Protein AF-A0A439DTR2-F1 (afdb_monomer)

Organism: NCBI:txid1335622

Structure (mmCIF, N/CA/C/O backbone):
data_AF-A0A439DTR2-F1
#
_entry.id   AF-A0A439DTR2-F1
#
loop_
_atom_site.group_PDB
_atom_site.id
_atom_site.type_symbol
_atom_site.label_atom_id
_atom_site.label_alt_id
_atom_site.label_comp_id
_atom_site.label_asym_id
_atom_site.label_entity_id
_atom_site.label_seq_id
_atom_site.pdbx_PDB_ins_code
_atom_site.Cartn_x
_atom_site.Cartn_y
_atom_site.Cartn_z
_atom_site.occupancy
_atom_site.B_iso_or_equiv
_atom_site.auth_seq_id
_atom_site.auth_comp_id
_atom_site.auth_asym_id
_atom_site.auth_atom_id
_atom_site.pdbx_PDB_model_num
ATOM 1 N N . MET A 1 1 ? -17.233 -12.301 55.337 1.00 42.34 1 MET A N 1
ATOM 2 C CA . MET A 1 1 ? -16.465 -11.331 54.529 1.00 42.34 1 MET A CA 1
ATOM 3 C C . MET A 1 1 ? -16.961 -11.439 53.097 1.00 42.34 1 MET A C 1
ATOM 5 O O . MET A 1 1 ? -16.611 -12.389 52.414 1.00 42.34 1 MET A O 1
ATOM 9 N N . SER A 1 2 ? -17.882 -10.557 52.702 1.00 43.34 2 SER A N 1
ATOM 10 C CA . SER A 1 2 ? -18.415 -10.519 51.337 1.00 43.34 2 SER A CA 1
ATOM 11 C C . SER A 1 2 ? -17.383 -9.834 50.452 1.00 43.34 2 SER A C 1
ATOM 13 O O . SER A 1 2 ? -17.033 -8.688 50.723 1.00 43.34 2 SER A O 1
ATOM 15 N N . ALA A 1 3 ? -16.871 -10.535 49.443 1.00 48.12 3 ALA A N 1
ATOM 16 C CA . ALA A 1 3 ? -16.020 -9.937 48.428 1.00 48.12 3 ALA A CA 1
ATOM 17 C C . ALA A 1 3 ? -16.817 -8.821 47.740 1.00 48.12 3 ALA A C 1
ATOM 19 O O . ALA A 1 3 ? -17.834 -9.081 47.098 1.00 48.12 3 ALA A O 1
ATOM 20 N N . THR A 1 4 ? -16.394 -7.572 47.921 1.00 48.38 4 THR A N 1
ATOM 21 C CA . THR A 1 4 ? -16.826 -6.454 47.085 1.00 48.38 4 THR A CA 1
ATOM 22 C C . THR A 1 4 ? -16.403 -6.783 45.665 1.00 48.38 4 THR A C 1
ATOM 24 O O . THR A 1 4 ? -15.225 -6.677 45.332 1.00 48.38 4 THR A O 1
ATOM 27 N N . ALA A 1 5 ? -17.353 -7.256 44.858 1.00 53.97 5 ALA A N 1
ATOM 28 C CA . ALA A 1 5 ? -17.180 -7.384 43.425 1.00 53.97 5 ALA A CA 1
ATOM 29 C C . ALA A 1 5 ? -16.771 -6.006 42.903 1.00 53.97 5 ALA A C 1
ATOM 31 O O . ALA A 1 5 ? -17.558 -5.062 42.957 1.00 53.97 5 ALA A O 1
ATOM 32 N N . THR A 1 6 ? -15.514 -5.875 42.491 1.00 57.59 6 THR A N 1
ATOM 33 C CA . THR A 1 6 ? -14.975 -4.664 41.886 1.00 57.59 6 THR A CA 1
ATOM 34 C C . THR A 1 6 ? -15.760 -4.433 40.602 1.00 57.59 6 THR A C 1
ATOM 36 O O . THR A 1 6 ? -15.540 -5.103 39.595 1.00 57.59 6 THR A O 1
ATOM 39 N N . THR A 1 7 ? -16.758 -3.557 40.654 1.00 61.53 7 THR A N 1
ATOM 40 C CA . THR A 1 7 ? -17.518 -3.144 39.479 1.00 61.53 7 THR A CA 1
ATOM 41 C C . THR A 1 7 ? -16.563 -2.374 38.580 1.00 61.53 7 THR A C 1
ATOM 43 O O . THR A 1 7 ? -16.205 -1.244 38.902 1.00 61.53 7 THR A O 1
ATOM 46 N N . VAL A 1 8 ? -16.100 -3.008 37.501 1.00 70.12 8 VAL A N 1
ATOM 47 C CA . VAL A 1 8 ? -15.306 -2.356 36.452 1.00 70.12 8 VAL A CA 1
ATOM 48 C C . VAL A 1 8 ? -16.117 -1.170 35.931 1.00 70.12 8 VAL A C 1
ATOM 50 O O . VAL A 1 8 ? -17.267 -1.352 35.520 1.00 70.12 8 VAL A O 1
ATOM 53 N N . SER A 1 9 ? -15.557 0.040 36.002 1.00 83.88 9 SER A N 1
ATOM 54 C CA . SER A 1 9 ? -16.235 1.236 35.503 1.00 83.88 9 SER A CA 1
ATOM 55 C C . SER A 1 9 ? -16.352 1.167 33.978 1.00 83.88 9 SER A C 1
ATOM 57 O O . SER A 1 9 ? -15.496 0.603 33.294 1.00 83.88 9 SER A O 1
ATOM 59 N N . LEU A 1 10 ? -17.397 1.779 33.415 1.00 85.12 10 LEU A N 1
ATOM 60 C CA . LEU A 1 10 ? -17.539 1.939 31.963 1.00 85.12 10 LEU A CA 1
ATOM 61 C C . LEU A 1 10 ? -16.311 2.645 31.357 1.00 85.12 10 LEU A C 1
ATOM 63 O O . LEU A 1 10 ? -15.875 2.311 30.256 1.00 85.12 10 LEU A O 1
ATOM 67 N N . GLU A 1 11 ? -15.737 3.597 32.095 1.00 86.06 11 GLU A N 1
ATOM 68 C CA . GLU A 1 11 ? -14.525 4.319 31.699 1.00 86.06 11 GLU A CA 1
ATOM 69 C C . GLU A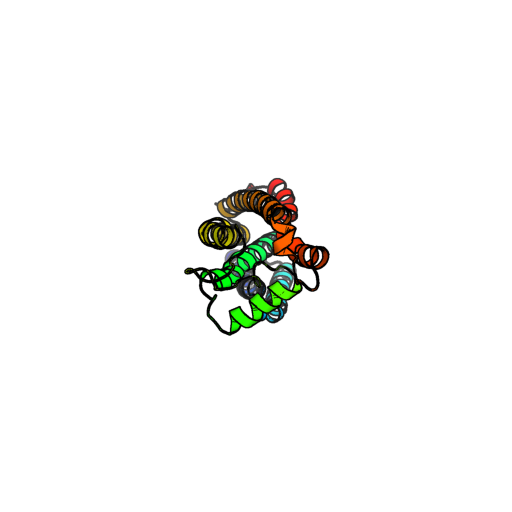 1 11 ? -13.307 3.393 31.623 1.00 86.06 11 GLU A C 1
ATOM 71 O O . GLU A 1 11 ? -12.570 3.453 30.637 1.00 86.06 11 GLU A O 1
ATOM 76 N N . ASP A 1 12 ? -13.153 2.483 32.591 1.00 88.06 12 ASP A N 1
ATOM 77 C CA . ASP A 1 12 ? -12.068 1.495 32.607 1.00 88.06 12 ASP A CA 1
ATOM 78 C C . ASP A 1 12 ? -12.164 0.568 31.388 1.00 88.06 12 ASP A C 1
ATOM 80 O O . ASP A 1 12 ? -11.170 0.321 30.701 1.00 88.06 12 ASP A O 1
ATOM 84 N N . HIS A 1 13 ? -13.378 0.111 31.057 1.00 89.31 13 HIS A N 1
ATOM 85 C CA . HIS A 1 13 ? -13.618 -0.742 29.886 1.00 89.31 13 HIS A CA 1
ATOM 86 C C . HIS A 1 13 ? -13.327 -0.014 28.566 1.00 89.31 13 HIS A C 1
ATOM 88 O O . HIS A 1 13 ? -12.718 -0.580 27.649 1.00 89.31 13 HIS A O 1
ATOM 94 N N . HIS A 1 14 ? -13.715 1.260 28.462 1.00 89.38 14 HIS A N 1
ATOM 95 C CA . HIS A 1 14 ? -13.427 2.089 27.290 1.00 89.38 14 HIS A CA 1
ATOM 96 C C . HIS A 1 14 ? -11.924 2.345 27.127 1.00 89.38 14 HIS A C 1
ATOM 98 O O . HIS A 1 14 ? -11.398 2.291 26.008 1.00 89.38 14 HIS A O 1
ATOM 104 N N . GLU A 1 15 ? -11.214 2.604 28.225 1.00 91.56 15 GLU A N 1
ATOM 105 C CA . GLU A 1 15 ? -9.767 2.782 28.209 1.00 91.56 15 GLU A CA 1
ATOM 106 C C . GLU A 1 15 ? -9.039 1.490 27.823 1.00 91.56 15 GLU A C 1
ATOM 108 O O . GLU A 1 15 ? -8.187 1.516 26.925 1.00 91.56 15 GLU A O 1
ATOM 113 N N . GLU A 1 16 ? -9.414 0.357 28.418 1.00 91.31 16 GLU A N 1
ATOM 114 C CA . GLU A 1 16 ? -8.850 -0.952 28.090 1.00 91.31 16 GLU A CA 1
ATOM 115 C C . GLU A 1 16 ? -9.066 -1.291 26.608 1.00 91.31 16 GLU A C 1
ATOM 117 O O . GLU A 1 16 ? -8.118 -1.651 25.898 1.00 91.31 16 GLU A O 1
ATOM 122 N N . SER A 1 17 ? -10.282 -1.065 26.100 1.00 91.56 17 SER A N 1
ATOM 123 C CA . SER A 1 17 ? -10.625 -1.248 24.685 1.00 91.56 17 SER A CA 1
ATOM 124 C C . SER A 1 17 ? -9.749 -0.381 23.771 1.00 91.56 17 SER A C 1
ATOM 126 O O . SER A 1 17 ? -9.186 -0.866 22.782 1.00 91.56 17 SER A O 1
ATOM 128 N N . ARG A 1 18 ? -9.553 0.897 24.126 1.00 91.19 18 ARG A N 1
ATOM 129 C CA . ARG A 1 18 ? -8.709 1.840 23.374 1.00 91.19 18 ARG A CA 1
ATOM 130 C C . ARG A 1 18 ? -7.239 1.417 23.367 1.00 91.19 18 ARG A C 1
ATOM 132 O O . ARG A 1 18 ? -6.574 1.522 22.331 1.00 91.19 18 ARG A O 1
ATOM 139 N N . LEU A 1 19 ? -6.712 0.955 24.501 1.00 93.88 19 LEU A N 1
ATOM 140 C CA . LEU A 1 19 ? -5.329 0.488 24.620 1.00 93.88 19 LEU A CA 1
ATOM 141 C C . LEU A 1 19 ? -5.101 -0.803 23.829 1.00 93.88 19 LEU A C 1
ATOM 143 O O . LEU A 1 19 ? -4.104 -0.903 23.107 1.00 93.88 19 LEU A O 1
ATOM 147 N N . ALA A 1 20 ? -6.037 -1.751 23.905 1.00 93.44 20 ALA A N 1
ATOM 148 C CA . ALA A 1 20 ? -5.986 -2.995 23.148 1.00 93.44 20 ALA A CA 1
ATOM 149 C C . ALA A 1 20 ? -5.998 -2.735 21.633 1.00 93.44 20 ALA A C 1
ATOM 151 O O . ALA A 1 20 ? -5.135 -3.249 20.912 1.00 93.44 20 ALA A O 1
ATOM 152 N N . GLN A 1 21 ? -6.894 -1.859 21.163 1.00 93.31 21 GLN A N 1
ATOM 153 C CA . GLN A 1 21 ? -6.969 -1.449 19.759 1.00 93.31 21 GLN A CA 1
ATOM 154 C C . GLN A 1 21 ? -5.666 -0.774 19.297 1.00 93.31 21 GLN A C 1
ATOM 156 O O . GLN A 1 21 ? -5.085 -1.181 18.291 1.00 93.31 21 GLN A O 1
ATOM 161 N N . ARG A 1 22 ? -5.140 0.196 20.064 1.00 92.88 22 ARG A N 1
ATOM 162 C CA . ARG A 1 22 ? -3.864 0.871 19.747 1.00 92.88 22 ARG A CA 1
ATOM 163 C C . ARG A 1 22 ? -2.685 -0.092 19.715 1.00 92.88 22 ARG A C 1
ATOM 165 O O . ARG A 1 22 ? -1.797 0.055 18.875 1.00 92.88 22 ARG A O 1
ATOM 172 N N . ARG A 1 23 ? -2.641 -1.060 20.634 1.00 94.44 23 ARG A N 1
ATOM 173 C CA . ARG A 1 23 ? -1.590 -2.079 20.657 1.00 94.44 23 ARG A CA 1
ATOM 174 C C . ARG A 1 23 ? -1.642 -2.905 19.379 1.00 94.44 23 ARG A C 1
ATOM 176 O O . ARG A 1 23 ? -0.605 -3.043 18.742 1.00 94.44 23 ARG A O 1
ATOM 183 N N . ALA A 1 24 ? -2.814 -3.408 18.997 1.00 95.12 24 ALA A N 1
ATOM 184 C CA . ALA A 1 24 ? -2.982 -4.175 17.766 1.00 95.12 24 ALA A CA 1
ATOM 185 C C . ALA A 1 24 ? -2.620 -3.349 16.517 1.00 95.12 24 ALA A C 1
ATOM 187 O O . ALA A 1 24 ? -1.858 -3.823 15.673 1.00 95.12 24 ALA A O 1
ATOM 188 N N . ASP A 1 25 ? -3.079 -2.095 16.441 1.00 94.88 25 ASP A N 1
ATOM 189 C CA . ASP A 1 25 ? -2.816 -1.204 15.305 1.00 94.88 25 ASP A CA 1
ATOM 190 C C . ASP A 1 25 ? -1.327 -0.876 15.132 1.00 94.88 25 ASP A C 1
ATOM 192 O O . ASP A 1 25 ? -0.853 -0.830 14.004 1.00 94.88 25 ASP A O 1
ATOM 196 N N . LYS A 1 26 ? -0.537 -0.750 16.209 1.00 95.38 26 LYS A N 1
ATOM 197 C CA . LYS A 1 26 ? 0.926 -0.584 16.079 1.00 95.38 26 LYS A CA 1
ATOM 198 C C . LYS A 1 26 ? 1.574 -1.746 15.323 1.00 95.38 26 LYS A C 1
ATOM 200 O O . LYS A 1 26 ? 2.410 -1.518 14.457 1.00 95.38 26 LYS A O 1
ATOM 205 N N . TRP A 1 27 ? 1.183 -2.982 15.636 1.00 97.06 27 TRP A N 1
ATOM 206 C CA . TRP A 1 27 ? 1.706 -4.170 14.952 1.00 97.06 27 TRP A CA 1
ATOM 207 C C . TRP A 1 27 ? 1.239 -4.229 13.498 1.00 97.06 27 TRP A C 1
ATOM 209 O O . TRP A 1 27 ? 2.048 -4.473 12.607 1.00 97.06 27 TRP A O 1
ATOM 219 N N . MET A 1 28 ? -0.041 -3.955 13.247 1.00 96.25 28 MET A N 1
ATOM 220 C CA . MET A 1 28 ? -0.589 -3.997 11.892 1.00 96.25 28 MET A CA 1
ATOM 221 C C . MET A 1 28 ? -0.049 -2.869 11.002 1.00 96.25 28 MET A C 1
ATOM 223 O O . MET A 1 28 ? 0.317 -3.141 9.869 1.00 96.25 28 MET A O 1
ATOM 227 N N . ILE A 1 29 ? 0.090 -1.633 11.491 1.00 94.81 29 ILE A N 1
ATOM 228 C CA . ILE A 1 29 ? 0.656 -0.521 10.704 1.00 94.81 29 ILE A CA 1
ATOM 229 C C . ILE A 1 29 ? 2.124 -0.784 10.369 1.00 94.81 29 ILE A C 1
ATOM 231 O O . ILE A 1 29 ? 2.514 -0.623 9.216 1.00 94.81 29 ILE A O 1
ATOM 235 N N . VAL A 1 30 ? 2.934 -1.224 11.342 1.00 94.44 30 VAL A N 1
ATOM 236 C CA . VAL A 1 30 ? 4.346 -1.555 11.085 1.00 94.44 30 VAL A CA 1
ATOM 237 C C . VAL A 1 30 ? 4.446 -2.707 10.091 1.00 94.44 30 VAL A C 1
ATOM 239 O O . VAL A 1 30 ? 5.194 -2.613 9.122 1.00 94.44 30 VAL A O 1
ATOM 242 N N . GLY A 1 31 ? 3.660 -3.768 10.282 1.00 94.19 31 GLY A N 1
ATOM 243 C CA . GLY A 1 31 ? 3.615 -4.887 9.346 1.00 94.19 31 GLY A CA 1
ATOM 244 C C . GLY A 1 31 ? 3.180 -4.462 7.942 1.00 94.19 31 GLY A C 1
ATOM 245 O O . GLY A 1 31 ? 3.814 -4.857 6.971 1.00 94.19 31 GLY A O 1
ATOM 246 N N . ALA A 1 32 ? 2.160 -3.608 7.826 1.00 93.19 32 ALA A N 1
ATOM 247 C CA . ALA A 1 32 ? 1.670 -3.081 6.555 1.00 93.19 32 ALA A CA 1
ATOM 248 C C . ALA A 1 32 ? 2.707 -2.202 5.844 1.00 93.19 32 ALA A C 1
ATOM 250 O O . ALA A 1 32 ? 2.912 -2.363 4.645 1.00 93.19 32 ALA A O 1
ATOM 251 N N . ALA A 1 33 ? 3.398 -1.324 6.575 1.00 91.75 33 ALA A N 1
ATOM 252 C CA . ALA A 1 33 ? 4.470 -0.499 6.023 1.00 91.75 33 ALA A CA 1
ATOM 253 C C . ALA A 1 33 ? 5.642 -1.357 5.527 1.00 91.75 33 ALA A C 1
ATOM 255 O O . ALA A 1 33 ? 6.151 -1.129 4.434 1.00 91.75 33 ALA A O 1
ATOM 256 N N . LEU A 1 34 ? 6.036 -2.380 6.296 1.00 91.69 34 LEU A N 1
ATOM 257 C CA . LEU A 1 34 ? 7.061 -3.338 5.879 1.00 91.69 34 LEU A CA 1
ATOM 258 C C . LEU A 1 34 ? 6.618 -4.156 4.660 1.00 91.69 34 LEU A C 1
ATOM 260 O O . LEU A 1 34 ? 7.431 -4.363 3.776 1.00 91.69 34 LEU A O 1
ATOM 264 N N . MET A 1 35 ? 5.353 -4.585 4.579 1.00 89.06 35 MET A N 1
ATOM 265 C CA . MET A 1 35 ? 4.798 -5.273 3.399 1.00 89.06 35 MET A CA 1
ATOM 266 C C . MET A 1 35 ? 4.734 -4.384 2.159 1.00 89.06 35 MET A C 1
ATOM 268 O O . MET A 1 35 ? 4.985 -4.869 1.061 1.00 89.06 35 MET A O 1
ATOM 272 N N . GLY A 1 36 ? 4.456 -3.090 2.323 1.00 81.88 36 GLY A N 1
ATOM 273 C CA . GLY A 1 36 ? 4.558 -2.119 1.232 1.00 81.88 36 GLY A CA 1
ATOM 274 C C . GLY A 1 36 ? 6.002 -1.836 0.801 1.00 81.88 36 GLY A C 1
ATOM 275 O O . GLY A 1 36 ? 6.236 -1.282 -0.267 1.00 81.88 36 GLY A O 1
ATOM 276 N N . MET A 1 37 ? 6.995 -2.246 1.593 1.00 78.81 37 MET A N 1
ATOM 277 C CA . MET A 1 37 ? 8.397 -2.221 1.197 1.00 78.81 37 MET A CA 1
ATOM 278 C C . MET A 1 37 ? 8.804 -3.600 0.680 1.00 78.81 37 MET A C 1
ATOM 280 O O . MET A 1 37 ? 9.059 -4.517 1.449 1.00 78.81 37 MET A O 1
ATOM 284 N N . TRP A 1 38 ? 8.905 -3.710 -0.640 1.00 73.50 38 TRP A N 1
ATOM 285 C CA . TRP A 1 38 ? 9.556 -4.775 -1.409 1.00 73.50 38 TRP A CA 1
ATOM 286 C C . TRP A 1 38 ? 10.285 -5.883 -0.604 1.00 73.50 38 TRP A C 1
ATOM 288 O O . TRP A 1 38 ? 9.674 -6.883 -0.232 1.00 73.50 38 TRP A O 1
ATOM 298 N N . ALA A 1 39 ? 11.583 -5.727 -0.306 1.00 73.38 39 ALA A N 1
ATOM 299 C CA . ALA A 1 39 ? 12.382 -6.762 0.363 1.00 73.38 39 ALA A CA 1
ATOM 300 C C . ALA A 1 39 ? 11.993 -7.011 1.840 1.00 73.38 39 ALA A C 1
ATOM 302 O O . ALA A 1 39 ? 11.939 -8.173 2.253 1.00 73.38 39 ALA A O 1
ATOM 303 N N . PRO A 1 40 ? 11.672 -5.984 2.653 1.00 80.69 40 PRO A N 1
ATOM 304 C CA . PRO A 1 40 ? 11.155 -6.198 4.007 1.00 80.69 40 PRO A CA 1
ATOM 305 C C . PRO A 1 40 ? 9.791 -6.902 4.094 1.00 80.69 40 PRO A C 1
ATOM 307 O O . PRO A 1 40 ? 9.411 -7.334 5.187 1.00 80.69 40 PRO A O 1
ATOM 310 N N . GLY A 1 41 ? 9.051 -7.046 2.990 1.00 80.81 41 GLY A N 1
ATOM 311 C CA . GLY A 1 41 ? 7.669 -7.518 3.030 1.00 80.81 41 GLY A CA 1
ATOM 312 C C . GLY A 1 41 ? 7.474 -8.925 3.592 1.00 80.81 41 GLY A C 1
ATOM 313 O O . GLY A 1 41 ? 6.499 -9.164 4.309 1.00 80.81 41 GLY A O 1
ATOM 314 N N . ILE A 1 42 ? 8.452 -9.817 3.401 1.00 84.62 42 ILE A N 1
ATOM 315 C CA . ILE A 1 42 ? 8.449 -11.167 3.996 1.00 84.62 42 ILE A CA 1
ATOM 316 C C . ILE A 1 42 ? 8.419 -11.097 5.533 1.00 84.62 42 ILE A C 1
ATOM 318 O O . ILE A 1 42 ? 7.759 -11.906 6.182 1.00 84.62 42 ILE A O 1
ATOM 322 N N . ILE A 1 43 ? 9.097 -10.107 6.124 1.00 91.25 43 ILE A N 1
ATOM 323 C CA . ILE A 1 43 ? 9.120 -9.869 7.575 1.00 91.25 43 ILE A CA 1
ATOM 324 C C . ILE A 1 43 ? 7.875 -9.083 8.015 1.00 91.25 43 ILE A C 1
ATOM 326 O O . ILE A 1 43 ? 7.369 -9.272 9.123 1.00 91.25 43 ILE A O 1
ATOM 330 N N . GLY A 1 44 ? 7.344 -8.224 7.144 1.00 92.31 44 GLY A N 1
ATOM 331 C CA . GLY A 1 44 ? 6.133 -7.452 7.414 1.00 92.31 44 GLY A CA 1
ATOM 332 C C . GLY A 1 44 ? 4.905 -8.323 7.680 1.00 92.31 44 GLY A C 1
ATOM 333 O O . GLY A 1 44 ? 4.154 -8.049 8.619 1.00 92.31 44 GLY A O 1
ATOM 334 N N . PHE A 1 45 ? 4.732 -9.409 6.923 1.00 92.19 45 PHE A N 1
ATOM 335 C CA . PHE A 1 45 ? 3.581 -10.308 7.061 1.00 92.19 45 PHE A CA 1
ATOM 336 C C . PHE A 1 45 ? 3.419 -10.935 8.463 1.00 92.19 45 PHE A C 1
ATOM 338 O O . PHE A 1 45 ? 2.352 -10.773 9.062 1.00 92.19 45 PHE A O 1
ATOM 345 N N . PRO A 1 46 ? 4.427 -11.601 9.066 1.00 95.38 46 PRO A N 1
ATOM 346 C CA . PRO A 1 46 ? 4.289 -12.144 10.419 1.00 95.38 46 PRO A CA 1
ATOM 347 C C . PRO A 1 46 ? 4.064 -11.052 11.480 1.00 95.38 46 PRO A C 1
ATOM 349 O O . PRO A 1 46 ? 3.301 -11.263 12.428 1.00 95.38 46 PRO A O 1
ATOM 352 N N . ILE A 1 47 ? 4.657 -9.864 11.311 1.00 96.19 47 ILE A N 1
ATOM 353 C CA . ILE A 1 47 ? 4.429 -8.711 12.201 1.00 96.19 47 ILE A CA 1
ATOM 354 C C . ILE A 1 47 ? 2.970 -8.244 12.114 1.00 96.19 47 ILE A C 1
ATOM 356 O O . ILE A 1 47 ? 2.325 -8.026 13.145 1.00 96.19 47 ILE A O 1
ATOM 360 N N . PHE A 1 48 ? 2.424 -8.167 10.900 1.00 95.56 48 PHE A N 1
ATOM 361 C CA . PHE A 1 48 ? 1.022 -7.846 10.658 1.00 95.56 48 PHE A CA 1
ATOM 362 C C . PHE A 1 48 ? 0.085 -8.883 11.292 1.00 95.56 48 PHE A C 1
ATOM 364 O O . PHE A 1 48 ? -0.853 -8.528 12.013 1.00 95.56 48 PHE A O 1
ATOM 371 N N . MET A 1 49 ? 0.376 -10.174 11.101 1.00 96.19 49 MET A N 1
ATOM 372 C CA . MET A 1 49 ? -0.440 -11.268 11.634 1.00 96.19 49 MET A CA 1
ATOM 373 C C . MET A 1 49 ? -0.479 -11.304 13.157 1.00 96.19 49 MET A C 1
ATOM 375 O O . MET A 1 49 ? -1.530 -11.586 13.738 1.00 96.19 49 MET A O 1
ATOM 379 N N . ARG A 1 50 ? 0.614 -10.921 13.821 1.00 96.44 50 ARG A N 1
ATOM 380 C CA . ARG A 1 50 ? 0.613 -10.710 15.272 1.00 96.44 50 ARG A CA 1
ATOM 381 C C . ARG A 1 50 ? -0.366 -9.611 15.695 1.00 96.44 50 ARG A C 1
ATOM 383 O O . ARG A 1 50 ? -1.046 -9.771 16.706 1.00 96.44 50 ARG A O 1
ATOM 390 N N . GLY A 1 51 ? -0.476 -8.523 14.936 1.00 95.69 51 GLY A N 1
ATOM 391 C CA . GLY A 1 51 ? -1.447 -7.461 15.203 1.00 95.69 51 GLY A CA 1
ATOM 392 C C . GLY A 1 51 ? -2.899 -7.921 15.046 1.00 95.69 51 GLY A C 1
ATOM 393 O O . GLY A 1 51 ? -3.719 -7.683 15.934 1.00 95.69 51 GLY A O 1
ATOM 394 N N . VAL A 1 52 ? -3.196 -8.678 13.986 1.00 95.06 52 VAL A N 1
ATOM 395 C CA . VAL A 1 52 ? -4.518 -9.299 13.776 1.00 95.06 52 VAL A CA 1
ATOM 396 C C . VAL A 1 52 ? -4.867 -10.268 14.908 1.00 95.06 52 VAL A C 1
ATOM 398 O O . VAL A 1 52 ? -5.996 -10.272 15.400 1.00 95.06 52 VAL A O 1
ATOM 401 N N . TRP A 1 53 ? -3.899 -11.070 15.359 1.00 95.88 53 TRP A N 1
ATOM 402 C CA . TRP A 1 53 ? -4.085 -11.973 16.493 1.00 95.88 53 TRP A CA 1
ATOM 403 C C . TRP A 1 53 ? -4.426 -11.214 17.783 1.00 95.88 53 TRP A C 1
ATOM 405 O O . TRP A 1 53 ? -5.384 -11.585 18.463 1.00 95.88 53 TRP A O 1
ATOM 415 N N . LEU A 1 54 ? -3.722 -10.112 18.074 1.00 95.75 54 LEU A N 1
ATOM 416 C CA . LEU A 1 54 ? -4.018 -9.244 19.221 1.00 95.75 54 LEU A CA 1
ATOM 417 C C . LEU A 1 54 ? -5.421 -8.624 19.130 1.00 95.75 54 LEU A C 1
ATOM 419 O O . LEU A 1 54 ? -6.148 -8.623 20.122 1.00 95.75 54 LEU A O 1
ATOM 423 N N . GLN A 1 55 ? -5.837 -8.153 17.948 1.00 93.44 55 GLN A N 1
ATOM 424 C CA . GLN A 1 55 ? -7.192 -7.623 17.756 1.00 93.44 55 GLN A CA 1
ATOM 425 C C . GLN A 1 55 ? -8.253 -8.709 17.984 1.00 93.44 55 GLN A C 1
ATOM 427 O O . GLN A 1 55 ? -9.252 -8.472 18.662 1.00 93.44 55 GLN A O 1
ATOM 432 N N . ARG A 1 56 ? -8.031 -9.923 17.464 1.00 94.31 56 ARG A N 1
ATOM 433 C CA . ARG A 1 56 ? -8.954 -11.052 17.649 1.00 94.31 56 ARG A CA 1
ATOM 434 C C . ARG A 1 56 ? -9.037 -11.491 19.111 1.00 94.31 56 ARG A C 1
ATOM 436 O O . ARG A 1 56 ? -10.110 -11.884 19.563 1.00 94.31 56 ARG A O 1
ATOM 443 N N . GLN A 1 57 ? -7.926 -11.431 19.843 1.00 95.19 57 GLN A N 1
ATOM 444 C CA . GLN A 1 57 ? -7.898 -11.699 21.278 1.00 95.19 57 GLN A CA 1
ATOM 445 C C . GLN A 1 57 ? -8.720 -10.660 22.051 1.00 95.19 57 GLN A C 1
ATOM 447 O O . GLN A 1 57 ? -9.556 -11.047 22.860 1.00 95.19 57 GLN A O 1
ATOM 452 N N . ALA A 1 58 ? -8.547 -9.371 21.747 1.00 93.44 58 ALA A N 1
ATOM 453 C CA . ALA A 1 58 ? -9.319 -8.290 22.358 1.00 93.44 58 ALA A CA 1
ATOM 454 C C . ALA A 1 58 ? -10.827 -8.410 22.065 1.00 93.44 58 ALA A C 1
ATOM 456 O O . ALA A 1 58 ? -11.640 -8.304 22.978 1.00 93.44 58 ALA A O 1
ATOM 457 N N . ALA A 1 59 ? -11.201 -8.740 20.822 1.00 92.00 59 ALA A N 1
ATOM 458 C CA . ALA A 1 59 ? -12.596 -8.994 20.454 1.00 92.00 59 ALA A CA 1
ATOM 459 C C . ALA A 1 59 ? -13.204 -10.162 21.251 1.00 92.00 59 ALA A C 1
ATOM 461 O O . ALA A 1 59 ? -14.326 -10.072 21.740 1.00 92.00 59 ALA A O 1
ATOM 462 N N . ARG A 1 60 ? -12.454 -11.263 21.414 1.00 92.88 60 ARG A N 1
ATOM 463 C CA . ARG A 1 60 ? -12.885 -12.426 22.212 1.00 92.88 60 ARG A CA 1
ATOM 464 C C . ARG A 1 60 ? -13.003 -12.118 23.704 1.00 92.88 60 ARG A C 1
ATOM 466 O O . ARG A 1 60 ? -13.780 -12.781 24.378 1.00 92.88 60 ARG A O 1
ATOM 473 N N . ALA A 1 61 ? -12.252 -11.139 24.199 1.00 92.12 61 ALA A N 1
ATOM 474 C CA . ALA A 1 61 ? -12.336 -10.663 25.576 1.00 92.12 61 ALA A CA 1
ATOM 475 C C . ALA A 1 61 ? -13.536 -9.723 25.821 1.00 92.12 61 ALA A C 1
ATOM 477 O O . ALA A 1 61 ? -13.711 -9.254 26.939 1.00 92.12 61 ALA A O 1
ATOM 478 N N . GLY A 1 62 ? -14.362 -9.442 24.804 1.00 90.81 62 GLY A N 1
ATOM 479 C CA . GLY A 1 62 ? -15.512 -8.543 24.936 1.00 90.81 62 GLY A CA 1
ATOM 480 C C . GLY A 1 62 ? -15.135 -7.060 24.973 1.00 90.81 62 GLY A C 1
ATOM 481 O O . GLY A 1 62 ? -15.939 -6.238 25.409 1.00 90.81 62 GLY A O 1
ATOM 482 N N . LEU A 1 63 ? -13.923 -6.706 24.532 1.00 91.69 63 LEU A N 1
ATOM 483 C CA . LEU A 1 63 ? -13.516 -5.312 24.375 1.00 91.69 63 LEU A CA 1
ATOM 484 C C . LEU A 1 63 ? -14.153 -4.706 23.122 1.00 91.69 63 LEU A C 1
ATOM 486 O O . LEU A 1 63 ? -14.299 -5.368 22.089 1.00 91.69 63 LEU A O 1
ATOM 490 N N . SER A 1 64 ? -14.477 -3.419 23.201 1.00 88.62 64 SER A N 1
ATOM 491 C CA . SER A 1 64 ? -15.078 -2.643 22.115 1.00 88.62 64 SER A CA 1
ATOM 492 C C . SER A 1 64 ? -14.023 -2.295 21.060 1.00 88.62 64 SER A C 1
ATOM 494 O O . SER A 1 64 ? -13.496 -1.184 21.016 1.00 88.62 64 SER A O 1
ATOM 496 N N . VAL A 1 65 ? -13.673 -3.275 20.225 1.00 90.38 65 VAL A N 1
ATOM 497 C CA . VAL A 1 65 ? -12.700 -3.131 19.132 1.00 90.38 65 VAL A CA 1
ATOM 498 C C . VAL A 1 65 ? -13.371 -2.933 17.778 1.00 90.38 65 VAL A C 1
ATOM 500 O O . VAL A 1 65 ? -14.534 -3.276 17.566 1.00 90.38 65 VAL A O 1
ATOM 503 N N . ARG A 1 66 ? -12.602 -2.399 16.824 1.00 92.75 66 ARG A N 1
ATOM 504 C CA . ARG A 1 66 ? -13.061 -2.172 15.450 1.00 92.75 66 ARG A CA 1
ATOM 505 C C . ARG A 1 66 ? -13.518 -3.490 14.795 1.00 92.75 66 ARG A C 1
ATOM 507 O O . ARG A 1 66 ? -12.837 -4.507 14.966 1.00 92.75 66 ARG A O 1
ATOM 514 N N . PRO A 1 67 ? -14.600 -3.494 13.990 1.00 91.44 67 PRO A N 1
ATOM 515 C CA . PRO A 1 67 ? -15.017 -4.683 13.251 1.00 91.44 67 PRO A CA 1
ATOM 516 C C . PRO A 1 67 ? -13.906 -5.228 12.346 1.00 91.44 67 PRO A C 1
ATOM 518 O O . PRO A 1 67 ? -13.207 -4.472 11.668 1.00 91.44 67 PRO A O 1
ATOM 521 N N . MET A 1 68 ? -13.768 -6.556 12.286 1.00 91.31 68 MET A N 1
ATOM 522 C CA . MET A 1 68 ? -12.692 -7.201 11.521 1.00 91.31 68 MET A CA 1
ATOM 523 C C . MET A 1 68 ? -12.732 -6.872 10.028 1.00 91.31 68 MET A C 1
ATOM 525 O O . MET A 1 68 ? -11.679 -6.680 9.432 1.00 91.31 68 MET A O 1
ATOM 529 N N . ILE A 1 69 ? -13.917 -6.757 9.424 1.00 91.06 69 ILE A N 1
ATOM 530 C CA . ILE A 1 69 ? -14.045 -6.409 8.002 1.00 91.06 69 ILE A CA 1
ATOM 531 C C . ILE A 1 69 ? -13.512 -4.999 7.703 1.00 91.06 69 ILE A C 1
ATOM 533 O O . ILE A 1 69 ? -12.798 -4.813 6.723 1.00 91.06 69 ILE A O 1
ATOM 537 N N . VAL A 1 70 ? -13.753 -4.033 8.600 1.00 92.94 70 VAL A N 1
ATOM 538 C CA . VAL A 1 70 ? -13.187 -2.677 8.507 1.00 92.94 70 VAL A CA 1
ATOM 539 C C . VAL A 1 70 ? -11.664 -2.743 8.611 1.00 92.94 70 VAL A C 1
ATOM 541 O O . VAL A 1 70 ? -10.973 -2.131 7.803 1.00 92.94 70 VAL A O 1
ATOM 544 N N . THR A 1 71 ? -11.125 -3.518 9.562 1.00 93.94 71 THR A N 1
ATOM 545 C CA . THR A 1 71 ? -9.674 -3.752 9.660 1.00 93.94 71 THR A CA 1
ATOM 546 C C . THR A 1 71 ? -9.119 -4.325 8.356 1.00 93.94 71 THR A C 1
ATOM 548 O O . THR A 1 71 ? -8.146 -3.790 7.839 1.00 93.94 71 THR A O 1
ATOM 551 N N . LEU A 1 72 ? -9.722 -5.382 7.807 1.00 92.62 72 LEU A N 1
ATOM 552 C CA . LEU A 1 72 ? -9.219 -6.045 6.601 1.00 92.62 72 LEU A CA 1
ATOM 553 C C . LEU A 1 72 ? -9.227 -5.110 5.388 1.00 92.62 72 LEU A C 1
ATOM 555 O O . LEU A 1 72 ? -8.201 -4.988 4.730 1.00 92.62 72 LEU A O 1
ATOM 559 N N . ILE A 1 73 ? -10.337 -4.411 5.132 1.00 94.19 73 ILE A N 1
ATOM 560 C CA . ILE A 1 73 ? -10.435 -3.461 4.013 1.00 94.19 73 ILE A CA 1
ATOM 561 C C . ILE A 1 73 ? -9.468 -2.291 4.205 1.00 94.19 73 ILE A C 1
ATOM 563 O O . ILE A 1 73 ? -8.727 -1.950 3.286 1.00 94.19 73 ILE A O 1
ATOM 567 N N . GLY A 1 74 ? -9.429 -1.704 5.404 1.00 95.06 74 GLY A N 1
ATOM 568 C CA . GLY A 1 74 ? -8.561 -0.565 5.688 1.00 95.06 74 GLY A CA 1
ATOM 569 C C . GLY A 1 74 ? -7.081 -0.913 5.541 1.00 95.06 74 GLY A C 1
ATOM 570 O O . GLY A 1 74 ? -6.341 -0.164 4.909 1.00 95.06 74 GLY A O 1
ATOM 571 N N . TYR A 1 75 ? -6.645 -2.066 6.056 1.00 94.94 75 TYR A N 1
ATOM 572 C CA . TYR A 1 75 ? -5.254 -2.493 5.907 1.00 94.94 75 TYR A CA 1
ATOM 573 C C . TYR A 1 75 ? -4.920 -2.992 4.503 1.00 94.94 75 TYR A C 1
ATOM 575 O O . TYR A 1 75 ? -3.799 -2.768 4.066 1.00 94.94 75 TYR A O 1
ATOM 583 N N . LEU A 1 76 ? -5.861 -3.596 3.773 1.00 93.06 76 LEU A N 1
ATOM 584 C CA . LEU A 1 76 ? -5.664 -3.938 2.362 1.00 93.06 76 LEU A CA 1
ATOM 585 C C . LEU A 1 76 ? -5.357 -2.679 1.535 1.00 93.06 76 LEU A C 1
ATOM 587 O O . LEU A 1 76 ? -4.363 -2.643 0.813 1.00 93.06 76 LEU A O 1
ATOM 591 N N . VAL A 1 77 ? -6.165 -1.627 1.700 1.00 94.56 77 VAL A N 1
ATOM 592 C CA . VAL A 1 77 ? -5.954 -0.330 1.036 1.00 94.56 77 VAL A CA 1
ATOM 593 C C . VAL A 1 77 ? -4.669 0.348 1.525 1.00 94.56 77 VAL A C 1
ATOM 595 O O . VAL A 1 77 ? -3.960 0.960 0.731 1.00 94.56 77 VAL A O 1
ATOM 598 N N . LEU A 1 78 ? -4.336 0.229 2.816 1.00 95.00 78 LEU A N 1
ATOM 599 C CA . LEU A 1 78 ? -3.110 0.805 3.373 1.00 95.00 78 LEU A CA 1
ATOM 600 C C . LEU A 1 78 ? -1.844 0.120 2.838 1.00 95.00 78 LEU A C 1
ATOM 602 O O . LEU A 1 78 ? -0.874 0.807 2.538 1.00 95.00 78 LEU A O 1
ATOM 606 N N . ILE A 1 79 ? -1.843 -1.211 2.714 1.00 92.44 79 ILE A N 1
ATOM 607 C CA . ILE A 1 79 ? -0.720 -1.974 2.147 1.00 92.44 79 ILE A CA 1
ATOM 608 C C . ILE A 1 79 ? -0.505 -1.578 0.689 1.00 92.44 79 ILE A C 1
ATOM 610 O O . ILE A 1 79 ? 0.622 -1.285 0.310 1.00 92.44 79 ILE A O 1
ATOM 614 N N . ASP A 1 80 ? -1.577 -1.505 -0.099 1.00 90.69 80 ASP A N 1
ATOM 615 C CA . ASP A 1 80 ? -1.533 -1.030 -1.484 1.00 90.69 80 ASP A CA 1
ATOM 616 C C . ASP A 1 80 ? -1.008 0.415 -1.586 1.00 90.69 80 ASP A C 1
ATOM 618 O O . ASP A 1 80 ? -0.123 0.718 -2.388 1.00 90.69 80 ASP A O 1
ATOM 622 N N . GLY A 1 81 ? -1.474 1.303 -0.702 1.00 92.19 81 GLY A N 1
ATOM 623 C CA . GLY A 1 81 ? -0.952 2.664 -0.594 1.00 92.19 81 GLY A CA 1
ATOM 624 C C . GLY A 1 81 ? 0.542 2.704 -0.257 1.00 92.19 81 GLY A C 1
ATOM 625 O O . GLY A 1 81 ? 1.282 3.475 -0.868 1.00 92.19 81 GLY A O 1
ATOM 626 N N . PHE A 1 82 ? 1.015 1.865 0.670 1.00 91.94 82 PHE A N 1
ATOM 627 C CA . PHE A 1 82 ? 2.437 1.782 1.006 1.00 91.94 82 PHE A CA 1
ATOM 628 C C . PHE A 1 82 ? 3.273 1.151 -0.104 1.00 91.94 82 PHE A C 1
ATOM 630 O O . PHE A 1 82 ? 4.369 1.643 -0.345 1.00 91.94 82 PHE A O 1
ATOM 637 N N . LEU A 1 83 ? 2.774 0.129 -0.799 1.00 88.38 83 LEU A N 1
ATOM 638 C CA . LEU A 1 83 ? 3.453 -0.483 -1.942 1.00 88.38 83 LEU A CA 1
ATOM 639 C C . LEU A 1 83 ? 3.734 0.563 -3.021 1.00 88.38 83 LEU A C 1
ATOM 641 O O . LEU A 1 83 ? 4.862 0.692 -3.490 1.00 88.38 83 LEU A O 1
ATOM 645 N N . ASN A 1 84 ? 2.737 1.389 -3.323 1.00 88.25 84 ASN A N 1
ATOM 646 C CA . ASN A 1 84 ? 2.847 2.420 -4.345 1.00 88.25 84 ASN A CA 1
ATOM 647 C C . ASN A 1 84 ? 3.484 3.732 -3.869 1.00 88.25 84 ASN A C 1
ATOM 649 O O . ASN A 1 84 ? 3.953 4.518 -4.685 1.00 88.25 84 ASN A O 1
ATOM 653 N N . SER A 1 85 ? 3.540 3.984 -2.559 1.00 88.12 85 SER A N 1
ATOM 654 C CA . SER A 1 85 ? 4.273 5.132 -2.010 1.00 88.12 85 SER A CA 1
ATOM 655 C C . SER A 1 85 ? 5.739 4.781 -1.770 1.00 88.12 85 SER A C 1
ATOM 657 O O . SER A 1 85 ? 6.630 5.412 -2.323 1.00 88.12 85 SER A O 1
ATOM 659 N N . LEU A 1 86 ? 6.001 3.771 -0.938 1.00 85.12 86 LEU A N 1
ATOM 660 C CA . LEU A 1 86 ? 7.341 3.387 -0.493 1.00 85.12 86 LEU A CA 1
ATOM 661 C C . LEU A 1 86 ? 8.082 2.567 -1.551 1.00 85.12 86 LEU A C 1
ATOM 663 O O . LEU A 1 86 ? 9.281 2.767 -1.724 1.00 85.12 86 LEU A O 1
ATOM 667 N N . GLY A 1 87 ? 7.389 1.679 -2.272 1.00 80.50 87 GLY A N 1
ATOM 668 C CA . GLY A 1 87 ? 7.989 0.907 -3.362 1.00 80.50 87 GLY A CA 1
ATOM 669 C C . GLY A 1 87 ? 8.437 1.813 -4.504 1.00 80.50 87 GLY A C 1
ATOM 670 O O . GLY A 1 87 ? 9.614 1.820 -4.858 1.00 80.50 87 GLY A O 1
ATOM 671 N N . TRP A 1 88 ? 7.543 2.660 -5.017 1.00 87.25 88 TRP A N 1
ATOM 672 C CA . TRP A 1 88 ? 7.907 3.616 -6.065 1.00 87.25 88 TRP A CA 1
ATOM 673 C C . TRP A 1 88 ? 8.803 4.765 -5.571 1.00 87.25 88 TRP A C 1
ATOM 675 O O . TRP A 1 88 ? 9.517 5.358 -6.378 1.00 87.25 88 TRP A O 1
ATOM 685 N N . ALA A 1 89 ? 8.869 5.061 -4.265 1.00 87.25 89 ALA A N 1
ATOM 686 C CA . ALA A 1 89 ? 9.865 6.002 -3.736 1.00 87.25 89 ALA A CA 1
ATOM 687 C C . ALA A 1 89 ? 11.311 5.527 -3.968 1.00 87.25 89 ALA A C 1
ATOM 689 O O . ALA A 1 89 ? 12.216 6.360 -4.082 1.00 87.25 89 ALA A O 1
ATOM 690 N N . LEU A 1 90 ? 11.541 4.213 -4.082 1.00 85.38 90 LEU A N 1
ATOM 691 C CA . LEU A 1 90 ? 12.851 3.679 -4.453 1.00 85.38 90 LEU A CA 1
ATOM 692 C C . LEU A 1 90 ? 13.228 4.048 -5.892 1.00 85.38 90 LEU A C 1
ATOM 694 O O . LEU A 1 90 ? 14.388 4.352 -6.143 1.00 85.38 90 LEU A O 1
ATOM 698 N N . ASP A 1 91 ? 12.261 4.117 -6.807 1.00 87.19 91 ASP A N 1
ATOM 699 C CA . ASP A 1 91 ? 12.496 4.641 -8.152 1.00 87.19 91 ASP A CA 1
ATOM 700 C C . ASP A 1 91 ? 12.590 6.175 -8.169 1.00 87.19 91 ASP A C 1
ATOM 702 O O . ASP A 1 91 ? 13.437 6.759 -8.847 1.00 87.19 91 ASP A O 1
ATOM 706 N N . LEU A 1 92 ? 11.744 6.867 -7.404 1.00 88.25 92 LEU A N 1
ATOM 707 C CA . LEU A 1 92 ? 11.720 8.328 -7.415 1.00 88.25 92 LEU A CA 1
ATOM 708 C C . LEU A 1 92 ? 12.997 8.936 -6.816 1.00 88.25 92 LEU A C 1
ATOM 710 O O . LEU A 1 92 ? 13.572 9.838 -7.417 1.00 88.25 92 LEU A O 1
ATOM 714 N N . ILE A 1 93 ? 13.432 8.443 -5.652 1.00 88.44 93 ILE A N 1
ATOM 715 C CA . ILE A 1 93 ? 14.515 9.036 -4.847 1.00 88.44 93 ILE A CA 1
ATOM 716 C C . ILE A 1 93 ? 15.686 8.059 -4.685 1.00 88.44 93 ILE A C 1
ATOM 718 O O . ILE A 1 93 ? 16.849 8.454 -4.735 1.00 88.44 93 ILE A O 1
ATOM 722 N N . GLY A 1 94 ? 15.398 6.771 -4.490 1.00 86.38 94 GLY A N 1
ATOM 723 C CA . GLY A 1 94 ? 16.405 5.743 -4.206 1.00 86.38 94 GLY A CA 1
ATOM 724 C C . GLY A 1 94 ? 17.130 5.177 -5.432 1.00 86.38 94 GLY A C 1
ATOM 725 O O . GLY A 1 94 ? 17.851 4.184 -5.291 1.00 86.38 94 GLY A O 1
ATOM 726 N N . ASN A 1 95 ? 16.950 5.763 -6.619 1.00 87.94 95 ASN A N 1
ATOM 727 C CA . ASN A 1 95 ? 17.236 5.091 -7.888 1.00 87.94 95 ASN A CA 1
ATOM 728 C C . ASN A 1 95 ? 18.714 4.747 -8.124 1.00 87.94 95 ASN A C 1
ATOM 730 O O . ASN A 1 95 ? 19.020 3.714 -8.728 1.00 87.94 95 ASN A O 1
ATOM 734 N N . HIS A 1 96 ? 19.631 5.537 -7.565 1.00 89.75 96 HIS A N 1
ATOM 735 C CA . HIS A 1 96 ? 21.073 5.297 -7.634 1.00 89.75 96 HIS A CA 1
ATOM 736 C C . HIS A 1 96 ? 21.621 4.391 -6.520 1.00 89.75 96 HIS A C 1
ATOM 738 O O . HIS A 1 96 ? 22.799 4.027 -6.554 1.00 89.75 96 HIS A O 1
ATOM 744 N N . THR A 1 97 ? 20.805 3.994 -5.538 1.00 89.06 97 THR A N 1
ATOM 745 C CA . THR A 1 97 ? 21.270 3.102 -4.465 1.00 89.06 97 THR A CA 1
ATOM 746 C C . THR A 1 97 ? 21.554 1.698 -5.001 1.00 89.06 97 THR A C 1
ATOM 748 O O . THR A 1 97 ? 20.860 1.202 -5.891 1.00 89.06 97 THR A O 1
ATOM 751 N N . LEU A 1 98 ? 22.565 1.022 -4.442 1.00 87.06 98 LEU A N 1
ATOM 752 C CA . LEU A 1 98 ? 22.914 -0.346 -4.847 1.00 87.06 98 LEU A CA 1
ATOM 753 C C . LEU A 1 98 ? 21.736 -1.308 -4.652 1.00 87.06 98 LEU A C 1
ATOM 755 O O . LEU A 1 98 ? 21.453 -2.122 -5.525 1.00 87.06 98 LEU A O 1
ATOM 759 N N . ILE A 1 99 ? 21.030 -1.174 -3.526 1.00 83.12 99 ILE A N 1
ATOM 760 C CA . ILE A 1 99 ? 19.857 -1.992 -3.203 1.00 83.12 99 ILE A CA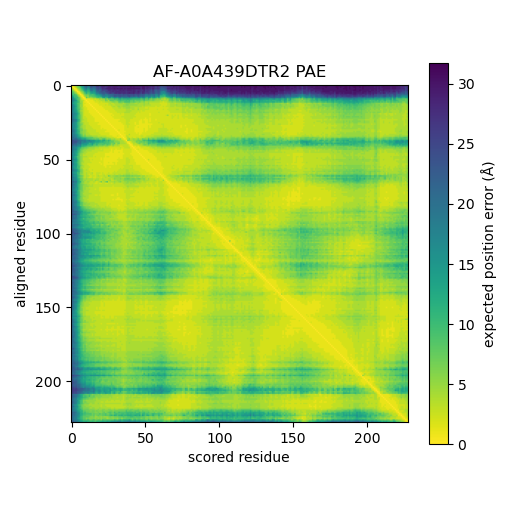 1
ATOM 761 C C . ILE A 1 99 ? 18.792 -1.833 -4.287 1.00 83.12 99 ILE A C 1
ATOM 763 O O . ILE A 1 99 ? 18.315 -2.834 -4.814 1.00 83.12 99 ILE A O 1
ATOM 767 N N . ASN A 1 100 ? 18.456 -0.597 -4.668 1.00 84.00 100 ASN A N 1
ATOM 768 C CA . ASN A 1 100 ? 17.444 -0.378 -5.690 1.00 84.00 100 ASN A CA 1
ATOM 769 C C . ASN A 1 100 ? 17.895 -0.883 -7.067 1.00 84.00 100 ASN A C 1
ATOM 771 O O . ASN A 1 100 ? 17.138 -1.571 -7.738 1.00 84.00 100 ASN A O 1
ATOM 775 N N . ARG A 1 101 ? 19.145 -0.629 -7.467 1.00 83.31 101 ARG A N 1
ATOM 776 C CA . ARG A 1 101 ? 19.667 -1.114 -8.755 1.00 83.31 101 ARG A CA 1
ATOM 777 C C . ARG A 1 101 ? 19.677 -2.636 -8.861 1.00 83.31 101 ARG A C 1
ATOM 779 O O . ARG A 1 101 ? 19.530 -3.148 -9.956 1.00 83.31 101 ARG A O 1
ATOM 786 N N . VAL A 1 102 ? 19.846 -3.365 -7.761 1.00 85.88 102 VAL A N 1
ATOM 787 C CA . VAL A 1 102 ? 19.748 -4.832 -7.785 1.00 85.88 102 VAL A CA 1
ATOM 788 C C . VAL A 1 102 ? 18.286 -5.275 -7.789 1.00 85.88 102 VAL A C 1
ATOM 790 O O . VAL A 1 102 ? 17.901 -6.107 -8.605 1.00 85.88 102 VAL A O 1
ATOM 793 N N . LEU A 1 103 ? 17.465 -4.715 -6.896 1.00 83.69 103 LEU A N 1
ATOM 794 C CA . LEU A 1 103 ? 16.088 -5.166 -6.704 1.00 83.69 103 LEU A CA 1
ATOM 795 C C . LEU A 1 103 ? 15.154 -4.739 -7.842 1.00 83.69 103 LEU A C 1
ATOM 797 O O . LEU A 1 103 ? 14.461 -5.594 -8.380 1.00 83.69 103 LEU A O 1
ATOM 801 N N . MET A 1 104 ? 15.152 -3.462 -8.236 1.00 83.81 104 MET A N 1
ATOM 802 C CA . MET A 1 104 ? 14.255 -2.954 -9.282 1.00 83.81 104 MET A CA 1
ATOM 803 C C . MET A 1 104 ? 14.635 -3.439 -10.674 1.00 83.81 104 MET A C 1
ATOM 805 O O . MET A 1 104 ? 13.756 -3.836 -11.429 1.00 83.81 104 MET A O 1
ATOM 809 N N . ILE A 1 105 ? 15.928 -3.496 -11.003 1.00 87.25 105 ILE A N 1
ATOM 810 C CA . ILE A 1 105 ? 16.368 -4.042 -12.296 1.00 87.25 105 ILE A CA 1
ATOM 811 C C . ILE A 1 105 ? 16.104 -5.548 -12.348 1.00 87.25 105 ILE A C 1
ATOM 813 O O . ILE A 1 105 ? 15.616 -6.052 -13.358 1.00 87.25 105 ILE A O 1
ATOM 817 N N . GLY A 1 106 ? 16.374 -6.267 -11.251 1.00 87.50 106 GLY A N 1
ATOM 818 C CA . GLY A 1 106 ? 16.060 -7.690 -11.139 1.00 87.50 106 GLY A CA 1
ATOM 819 C C . GLY A 1 106 ? 14.564 -7.964 -11.295 1.00 87.50 106 GLY A C 1
ATOM 820 O O . GLY A 1 106 ? 14.183 -8.855 -12.051 1.00 87.50 106 GLY A O 1
ATOM 821 N N . TRP A 1 107 ? 13.715 -7.163 -10.647 1.00 86.62 107 TRP A N 1
ATOM 822 C CA . TRP A 1 107 ? 12.269 -7.232 -10.837 1.00 86.62 107 TRP A CA 1
ATOM 823 C C . TRP A 1 107 ? 11.852 -6.925 -12.262 1.00 86.62 107 TRP A C 1
ATOM 825 O O . TRP A 1 107 ? 11.077 -7.679 -12.844 1.00 86.62 107 TRP A O 1
ATOM 835 N N . GLY A 1 108 ? 12.380 -5.843 -12.830 1.00 87.56 108 GLY A N 1
ATOM 836 C CA . GLY A 1 108 ? 11.989 -5.407 -14.155 1.00 87.56 108 GLY A CA 1
ATOM 837 C C . GLY A 1 108 ? 12.347 -6.443 -15.217 1.00 87.56 108 GLY A C 1
ATOM 838 O O . GLY A 1 108 ? 11.538 -6.766 -16.078 1.00 87.56 108 GLY A O 1
ATOM 839 N N . HIS A 1 109 ? 13.509 -7.081 -15.078 1.00 89.06 109 HIS A N 1
ATOM 840 C CA . HIS A 1 109 ? 13.905 -8.208 -15.919 1.00 89.06 109 HIS A CA 1
ATOM 841 C C . HIS A 1 109 ? 13.002 -9.443 -15.734 1.00 89.06 109 HIS A C 1
ATOM 843 O O . HIS A 1 109 ? 12.842 -10.244 -16.652 1.00 89.06 109 HIS A O 1
ATOM 849 N N . MET A 1 110 ? 12.392 -9.627 -14.562 1.00 87.88 110 MET A N 1
ATOM 850 C CA . MET A 1 110 ? 11.477 -10.743 -14.318 1.00 87.88 110 MET A CA 1
ATOM 851 C C . MET A 1 110 ? 10.050 -10.488 -14.811 1.00 87.88 110 MET A C 1
ATOM 853 O O . MET A 1 110 ? 9.445 -11.429 -15.323 1.00 87.88 110 MET A O 1
ATOM 857 N N . PHE A 1 111 ? 9.519 -9.269 -14.658 1.00 87.75 111 PHE A N 1
ATOM 858 C CA . PHE A 1 111 ? 8.080 -8.999 -14.801 1.00 87.75 111 PHE A CA 1
ATOM 859 C C . PHE A 1 111 ? 7.713 -7.803 -15.692 1.00 87.75 111 PHE A C 1
ATOM 861 O O . PHE A 1 111 ? 6.663 -7.839 -16.330 1.00 87.75 111 PHE A O 1
ATOM 868 N N . ASP A 1 112 ? 8.539 -6.755 -15.743 1.00 86.94 112 ASP A N 1
ATOM 869 C CA . ASP A 1 112 ? 8.202 -5.504 -16.430 1.00 86.94 112 ASP A CA 1
ATOM 870 C C . ASP A 1 112 ? 9.447 -4.667 -16.758 1.00 86.94 112 ASP A C 1
ATOM 872 O O . ASP A 1 112 ? 10.088 -4.072 -15.886 1.00 86.94 112 ASP A O 1
ATOM 876 N N . ALA A 1 113 ? 9.759 -4.552 -18.046 1.00 89.19 113 ALA A N 1
ATOM 877 C CA . ALA A 1 113 ? 10.962 -3.884 -18.516 1.00 89.19 113 ALA A CA 1
ATOM 878 C C . ALA A 1 113 ? 11.033 -2.393 -18.145 1.00 89.19 113 ALA A C 1
ATOM 880 O O . ALA A 1 113 ? 12.104 -1.807 -18.282 1.00 89.19 113 ALA A O 1
ATOM 881 N N . ALA A 1 114 ? 9.968 -1.775 -17.623 1.00 86.12 114 ALA A N 1
ATOM 882 C CA . ALA A 1 114 ? 10.004 -0.401 -17.124 1.00 86.12 114 ALA A CA 1
ATOM 883 C C . ALA A 1 114 ? 11.163 -0.097 -16.175 1.00 86.12 114 ALA A C 1
ATOM 885 O O . ALA A 1 114 ? 11.749 0.984 -16.246 1.00 86.12 114 ALA A O 1
ATOM 886 N N . TYR A 1 115 ? 11.536 -1.052 -15.327 1.00 86.62 115 TYR A N 1
ATOM 887 C CA . TYR A 1 115 ? 12.593 -0.868 -14.329 1.00 86.62 115 TYR A CA 1
ATOM 888 C C . TYR A 1 115 ? 13.928 -1.505 -14.744 1.00 86.62 115 TYR A C 1
ATOM 890 O O . TYR A 1 115 ? 14.864 -1.559 -13.951 1.00 86.62 115 TYR A O 1
ATOM 898 N N . PHE A 1 116 ? 14.030 -1.971 -15.992 1.00 86.38 116 PHE A N 1
ATOM 899 C CA . PHE A 1 116 ? 15.212 -2.623 -16.563 1.00 86.38 116 PHE A CA 1
ATOM 900 C C . PHE A 1 116 ? 15.729 -1.888 -17.811 1.00 86.38 116 PHE A C 1
ATOM 902 O O . PHE A 1 116 ? 16.925 -1.626 -17.931 1.00 86.38 116 PHE A O 1
ATOM 909 N N . TRP A 1 117 ? 14.831 -1.505 -18.717 1.00 88.88 117 TRP A N 1
ATOM 910 C CA . TRP A 1 117 ? 15.133 -0.825 -19.971 1.00 88.88 117 TRP A CA 1
ATOM 911 C C . TRP A 1 117 ? 15.613 0.608 -19.723 1.00 88.88 117 TRP A C 1
ATOM 913 O O . TRP A 1 117 ? 14.879 1.429 -19.168 1.00 88.88 117 TRP A O 1
ATOM 923 N N . HIS A 1 118 ? 16.862 0.890 -20.112 1.00 90.81 118 HIS A N 1
ATOM 924 C CA . HIS A 1 118 ? 17.534 2.186 -19.940 1.00 90.81 118 HIS A CA 1
ATOM 925 C C . HIS A 1 118 ? 17.425 2.765 -18.512 1.00 90.81 118 HIS A C 1
ATOM 927 O O . HIS A 1 118 ? 17.371 3.980 -18.307 1.00 90.81 118 HIS A O 1
ATOM 933 N N . TYR A 1 119 ? 17.385 1.896 -17.493 1.00 89.88 119 TYR A N 1
ATOM 934 C CA . TYR A 1 119 ? 17.219 2.316 -16.102 1.00 89.88 119 TYR A CA 1
ATOM 935 C C . TYR A 1 119 ? 18.352 3.256 -15.660 1.00 89.88 119 TYR A C 1
ATOM 937 O O . TYR A 1 119 ? 19.528 2.925 -15.805 1.00 89.88 119 TYR A O 1
ATOM 945 N N . ASN A 1 120 ? 18.001 4.399 -15.062 1.00 92.12 120 ASN A N 1
ATOM 946 C CA . ASN A 1 120 ? 18.909 5.491 -14.676 1.00 92.12 120 ASN A CA 1
ATOM 947 C C . ASN A 1 120 ? 19.613 6.248 -15.820 1.00 92.12 120 ASN A C 1
ATOM 949 O O . ASN A 1 120 ? 20.479 7.072 -15.530 1.00 92.12 120 ASN A O 1
ATOM 953 N N . GLU A 1 121 ? 19.264 6.029 -17.088 1.00 90.75 121 GLU A N 1
ATOM 954 C CA . GLU A 1 121 ? 19.782 6.863 -18.184 1.00 90.75 121 GLU A CA 1
ATOM 955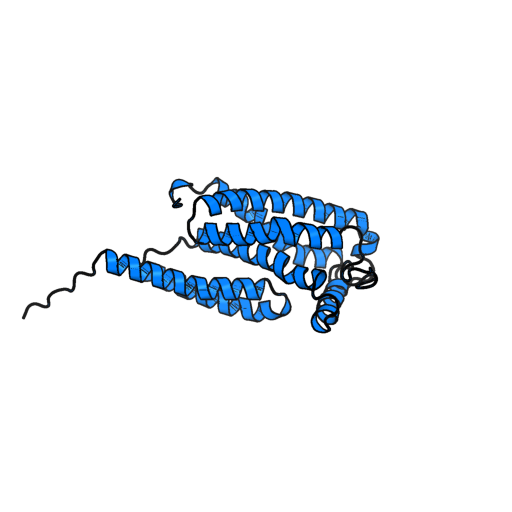 C C . GLU A 1 121 ? 19.191 8.284 -18.238 1.00 90.75 121 GLU A C 1
ATOM 957 O O . GLU A 1 121 ? 19.930 9.217 -18.568 1.00 90.75 121 GLU A O 1
ATOM 962 N N . PRO A 1 122 ? 17.902 8.517 -17.901 1.00 89.06 122 PRO A N 1
ATOM 963 C CA . PRO A 1 122 ? 17.365 9.868 -17.808 1.00 89.06 122 PRO A CA 1
ATOM 964 C C . PRO A 1 122 ? 18.067 10.679 -16.718 1.00 89.06 122 PRO A C 1
ATOM 966 O O . PRO A 1 122 ? 18.440 10.149 -15.674 1.00 89.06 122 PRO A O 1
ATOM 969 N N . TRP A 1 123 ? 18.146 11.999 -16.897 1.00 87.19 123 TRP A N 1
ATOM 970 C CA . TRP A 1 123 ? 18.814 12.893 -15.9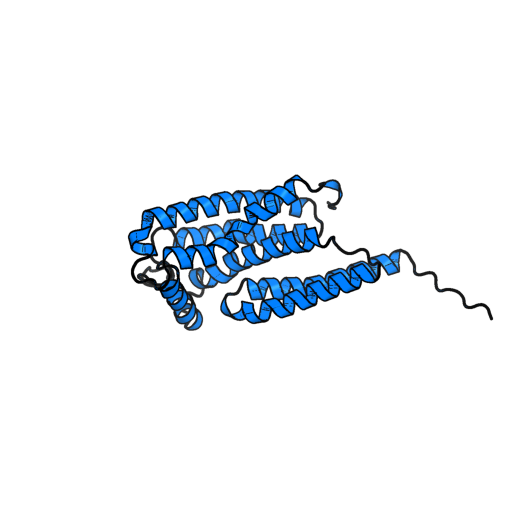41 1.00 87.19 123 TRP A CA 1
ATOM 971 C C . TRP A 1 123 ? 18.203 12.877 -14.525 1.00 87.19 123 TRP A C 1
ATOM 973 O O . TRP A 1 123 ? 18.901 13.160 -13.557 1.00 87.19 123 TRP A O 1
ATOM 983 N N . VAL A 1 124 ? 16.911 12.543 -14.395 1.00 87.19 124 VAL A N 1
ATOM 984 C CA . VAL A 1 124 ? 16.214 12.379 -13.102 1.00 87.19 124 VAL A CA 1
ATOM 985 C C . VAL A 1 124 ? 16.443 11.010 -12.447 1.00 87.19 124 VAL A C 1
ATOM 987 O O . VAL A 1 124 ? 16.010 10.793 -11.314 1.00 87.19 124 VAL A O 1
ATOM 990 N N . GLY A 1 125 ? 17.075 10.073 -13.158 1.00 90.50 125 GLY A N 1
ATOM 991 C CA . GLY A 1 125 ? 17.219 8.680 -12.748 1.00 90.50 125 GLY A CA 1
ATOM 992 C C . GLY A 1 125 ? 15.901 7.887 -12.743 1.00 90.50 125 GLY A C 1
ATOM 993 O O . GLY A 1 125 ? 14.805 8.417 -12.933 1.00 90.50 125 GLY A O 1
ATOM 994 N N . GLY A 1 126 ? 15.996 6.588 -12.471 1.00 90.25 126 GLY A N 1
ATOM 995 C CA . GLY A 1 126 ? 14.891 5.629 -12.417 1.00 90.25 126 GLY A CA 1
ATOM 996 C C . GLY A 1 126 ? 14.435 5.120 -13.785 1.00 90.25 126 GLY A C 1
ATOM 997 O O . GLY A 1 126 ? 15.228 5.068 -14.728 1.00 90.25 126 GLY A O 1
ATOM 998 N N . SER A 1 127 ? 13.163 4.725 -13.878 1.00 91.06 127 SER A N 1
ATOM 999 C CA . SER A 1 127 ? 12.568 4.201 -15.115 1.00 91.06 127 SER A CA 1
ATOM 1000 C C . SER A 1 127 ? 12.671 5.191 -16.282 1.00 91.06 127 SER A C 1
ATOM 1002 O O . SER A 1 127 ? 12.342 6.371 -16.147 1.00 91.06 127 SER A O 1
ATOM 1004 N N . ALA A 1 128 ? 13.089 4.688 -17.445 1.00 90.00 128 ALA A N 1
ATOM 1005 C CA . ALA A 1 128 ? 13.158 5.446 -18.693 1.00 90.00 128 ALA A CA 1
ATOM 1006 C C . ALA A 1 128 ? 11.980 5.175 -19.637 1.00 90.00 128 ALA A C 1
ATOM 1008 O O . ALA A 1 128 ? 11.855 5.831 -20.672 1.00 90.00 128 ALA A O 1
ATOM 1009 N N . VAL A 1 129 ? 11.118 4.214 -19.301 1.00 89.31 129 VAL A N 1
ATOM 1010 C CA . VAL A 1 129 ? 9.995 3.846 -20.160 1.00 89.31 129 VAL A CA 1
ATOM 1011 C C . VAL A 1 129 ? 8.973 4.987 -20.222 1.00 89.31 129 VAL A C 1
ATOM 1013 O O . VAL A 1 129 ? 8.687 5.617 -19.196 1.00 89.31 129 VAL A O 1
ATOM 1016 N N . PRO A 1 130 ? 8.402 5.273 -21.410 1.00 88.75 130 PRO A N 1
ATOM 1017 C CA . PRO A 1 130 ? 7.453 6.364 -21.579 1.00 88.75 130 PRO A CA 1
ATOM 1018 C C . PRO A 1 130 ? 6.297 6.324 -20.574 1.00 88.75 130 PRO A C 1
ATOM 1020 O O . PRO A 1 130 ? 5.557 5.349 -20.465 1.00 88.75 130 PRO A O 1
ATOM 1023 N N . GLY A 1 131 ? 6.118 7.426 -19.849 1.00 86.12 131 GLY A N 1
ATOM 1024 C CA . GLY A 1 131 ? 5.028 7.604 -18.891 1.00 86.12 131 GLY A CA 1
ATOM 1025 C C . GLY A 1 131 ? 5.302 7.059 -17.487 1.00 86.12 131 GLY A C 1
ATOM 1026 O O . GLY A 1 131 ? 4.834 7.686 -16.540 1.00 86.12 131 GLY A O 1
ATOM 1027 N N . GLU A 1 132 ? 6.106 6.003 -17.314 1.00 89.00 132 GLU A N 1
ATOM 1028 C CA . GLU A 1 132 ? 6.315 5.363 -15.999 1.00 89.00 132 GLU A CA 1
ATOM 1029 C C . GLU A 1 132 ? 6.829 6.368 -14.963 1.00 89.00 132 GLU A C 1
ATOM 1031 O O . GLU A 1 132 ? 6.227 6.556 -13.907 1.00 89.00 132 GLU A O 1
ATOM 1036 N N . LYS A 1 133 ? 7.891 7.110 -15.299 1.00 89.00 133 LYS A N 1
ATOM 1037 C CA . LYS A 1 133 ? 8.483 8.083 -14.373 1.00 89.00 133 LYS A CA 1
ATOM 1038 C C . LYS A 1 133 ? 7.525 9.212 -13.995 1.00 89.00 133 LYS A C 1
ATOM 1040 O O . LYS A 1 133 ? 7.511 9.660 -12.849 1.00 89.00 133 LYS A O 1
ATOM 1045 N N . ALA A 1 134 ? 6.722 9.675 -14.952 1.00 89.31 134 ALA A N 1
ATOM 1046 C CA . ALA A 1 134 ? 5.730 10.716 -14.711 1.00 89.31 134 ALA A CA 1
ATOM 1047 C C . ALA A 1 134 ? 4.594 10.206 -13.808 1.00 89.31 134 ALA A C 1
ATOM 1049 O O . ALA A 1 134 ? 4.152 10.935 -12.920 1.00 89.31 134 ALA A O 1
ATOM 1050 N N . TYR A 1 135 ? 4.174 8.949 -13.987 1.00 89.81 135 TYR A N 1
ATOM 1051 C CA . TYR A 1 135 ? 3.211 8.279 -13.109 1.00 89.81 135 TYR A CA 1
ATOM 1052 C C . TYR A 1 135 ? 3.764 8.128 -11.695 1.00 89.81 135 TYR A C 1
ATOM 1054 O O . TYR A 1 135 ? 3.106 8.543 -10.743 1.00 89.81 135 TYR A O 1
ATOM 1062 N N . VAL A 1 136 ? 4.992 7.625 -11.558 1.00 89.44 136 VAL A N 1
ATOM 1063 C CA . VAL A 1 136 ? 5.690 7.503 -10.272 1.00 89.44 136 VAL A CA 1
ATOM 1064 C C . VAL A 1 136 ? 5.738 8.854 -9.553 1.00 89.44 136 VAL A C 1
ATOM 1066 O O . VAL A 1 136 ? 5.260 8.975 -8.425 1.00 89.44 136 VAL A O 1
ATOM 1069 N N . ALA A 1 137 ? 6.249 9.898 -10.211 1.00 89.62 137 ALA A N 1
ATOM 1070 C CA . ALA A 1 137 ? 6.385 11.218 -9.598 1.00 89.62 137 ALA A CA 1
ATOM 1071 C C . ALA A 1 137 ? 5.025 11.847 -9.249 1.00 89.62 137 ALA A C 1
ATOM 1073 O O . ALA A 1 137 ? 4.839 12.357 -8.144 1.00 89.62 137 ALA A O 1
ATOM 1074 N N . GLY A 1 138 ? 4.061 11.800 -10.172 1.00 90.56 138 GLY A N 1
ATOM 1075 C CA . GLY A 1 138 ? 2.752 12.419 -9.984 1.00 90.56 138 GLY A CA 1
ATOM 1076 C C . GLY A 1 138 ? 1.911 11.716 -8.920 1.00 90.56 138 GLY A C 1
ATOM 1077 O O . GLY A 1 138 ? 1.341 12.376 -8.050 1.00 90.56 138 GLY A O 1
ATOM 1078 N N . LEU A 1 139 ? 1.838 10.384 -8.959 1.00 92.06 139 LEU A N 1
ATOM 1079 C CA . LEU A 1 139 ? 0.916 9.613 -8.125 1.00 92.06 139 LEU A CA 1
ATOM 1080 C C . LEU A 1 139 ? 1.418 9.405 -6.694 1.00 92.06 139 LEU A C 1
ATOM 1082 O O . LEU A 1 139 ? 0.590 9.386 -5.782 1.00 92.06 139 LEU A O 1
ATOM 1086 N N . ILE A 1 140 ? 2.737 9.321 -6.464 1.00 89.69 140 ILE A N 1
ATOM 1087 C CA . ILE A 1 140 ? 3.288 9.324 -5.095 1.00 89.69 140 ILE A CA 1
ATOM 1088 C C . ILE A 1 140 ? 2.897 10.619 -4.379 1.00 89.69 140 ILE A C 1
ATOM 1090 O O . ILE A 1 140 ? 2.381 10.581 -3.262 1.00 89.69 140 ILE A O 1
ATOM 1094 N N . LEU A 1 141 ? 3.133 11.764 -5.030 1.00 84.06 141 LEU A N 1
ATOM 1095 C CA . LEU A 1 141 ? 2.934 13.088 -4.433 1.00 84.06 141 LEU A CA 1
ATOM 1096 C C . LEU A 1 141 ? 1.460 13.461 -4.269 1.00 84.06 141 LEU A C 1
ATOM 1098 O O . LEU A 1 141 ? 1.137 14.363 -3.498 1.00 84.06 141 LEU A O 1
ATOM 1102 N N . THR A 1 142 ? 0.570 12.781 -4.988 1.00 87.94 142 THR A N 1
ATOM 1103 C CA . THR A 1 142 ? -0.866 13.054 -4.951 1.00 87.94 142 THR A CA 1
ATOM 1104 C C . THR A 1 142 ? -1.627 11.876 -4.350 1.00 87.94 142 THR A C 1
ATOM 1106 O O . THR A 1 142 ? -1.996 11.898 -3.176 1.00 87.94 142 THR A O 1
ATOM 1109 N N . VAL A 1 143 ? -1.884 10.834 -5.136 1.00 91.44 143 VAL A N 1
ATOM 1110 C CA . VAL A 1 143 ? -2.912 9.833 -4.837 1.00 91.44 143 VAL A CA 1
ATOM 1111 C C . VAL A 1 143 ? -2.507 8.870 -3.732 1.00 91.44 143 VAL A C 1
ATOM 1113 O O . VAL A 1 143 ? -3.316 8.619 -2.840 1.00 91.44 143 VAL A O 1
ATOM 1116 N N . PHE A 1 144 ? -1.284 8.339 -3.742 1.00 91.62 144 PHE A N 1
ATOM 1117 C CA . PHE A 1 144 ? -0.916 7.276 -2.800 1.00 91.62 144 PHE A CA 1
ATOM 1118 C C . PHE A 1 144 ? -0.697 7.791 -1.377 1.00 91.62 144 PHE A C 1
ATOM 1120 O O . PHE A 1 144 ? -1.160 7.156 -0.427 1.00 91.62 144 PHE A O 1
ATOM 1127 N N . ALA A 1 145 ? -0.124 8.988 -1.214 1.00 90.56 145 ALA A N 1
ATOM 1128 C CA . ALA A 1 145 ? -0.052 9.644 0.090 1.00 90.56 145 ALA A CA 1
ATOM 1129 C C . ALA A 1 145 ? -1.455 9.929 0.662 1.00 90.56 145 ALA A C 1
ATOM 1131 O O . ALA A 1 145 ? -1.735 9.604 1.822 1.00 90.56 145 ALA A O 1
ATOM 1132 N N . MET A 1 146 ? -2.369 10.457 -0.166 1.00 94.38 146 MET A N 1
ATOM 1133 C CA . MET A 1 146 ? -3.770 10.657 0.225 1.00 94.38 146 MET A CA 1
ATOM 1134 C C . MET A 1 146 ? -4.463 9.335 0.575 1.00 94.38 146 MET A C 1
ATOM 1136 O O . MET A 1 146 ? -5.202 9.275 1.555 1.00 94.38 146 MET A O 1
ATOM 1140 N N . ARG A 1 147 ? -4.208 8.263 -0.183 1.00 94.88 147 ARG A N 1
ATOM 1141 C CA . ARG A 1 147 ? -4.770 6.922 0.040 1.00 94.88 147 ARG A CA 1
ATOM 1142 C C . ARG A 1 147 ? -4.318 6.327 1.372 1.00 94.88 147 ARG A C 1
ATOM 1144 O O . ARG A 1 147 ? -5.157 5.831 2.121 1.00 94.88 147 ARG A O 1
ATOM 1151 N N . CYS A 1 148 ? -3.034 6.450 1.716 1.00 94.62 148 CYS A N 1
ATOM 1152 C CA . CYS A 1 148 ? -2.511 6.061 3.028 1.00 94.62 148 CYS A CA 1
ATOM 1153 C C . CYS A 1 148 ? -3.195 6.841 4.161 1.00 94.62 148 CYS A C 1
ATOM 1155 O O . CYS A 1 148 ? -3.658 6.244 5.134 1.00 94.62 148 CYS A O 1
ATOM 1157 N N . ALA A 1 149 ? -3.309 8.167 4.024 1.00 95.25 149 ALA A N 1
ATOM 1158 C CA . ALA A 1 149 ? -3.973 9.008 5.019 1.00 95.25 149 ALA A CA 1
ATOM 1159 C C . ALA A 1 149 ? -5.462 8.649 5.178 1.00 95.25 149 ALA A C 1
ATOM 1161 O O . ALA A 1 149 ? -5.949 8.514 6.301 1.00 95.25 149 ALA A O 1
ATOM 1162 N N . ALA A 1 150 ? -6.164 8.427 4.065 1.00 96.44 150 ALA A N 1
ATOM 1163 C CA . ALA A 1 150 ? -7.561 8.012 4.046 1.00 96.44 150 ALA A CA 1
ATOM 1164 C C . ALA A 1 150 ? -7.768 6.656 4.732 1.00 96.44 150 ALA A C 1
ATOM 1166 O O . ALA A 1 150 ? -8.662 6.522 5.568 1.00 96.44 150 ALA A O 1
ATOM 1167 N N . ALA A 1 151 ? -6.909 5.674 4.440 1.00 96.19 151 ALA A N 1
ATOM 1168 C CA . ALA A 1 151 ? -6.953 4.358 5.066 1.00 96.19 151 ALA A 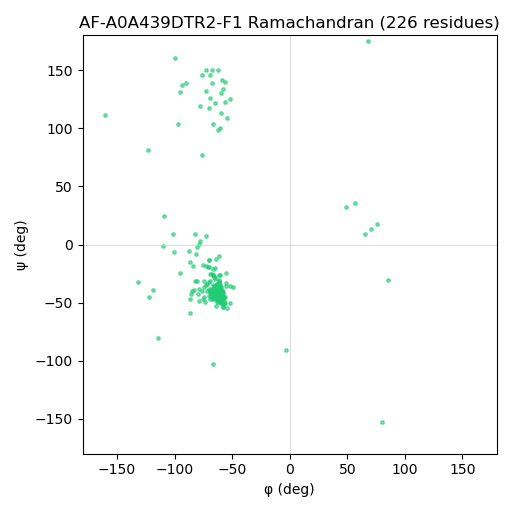CA 1
ATOM 1169 C C . ALA A 1 151 ? -6.699 4.436 6.579 1.00 96.19 151 ALA A C 1
ATOM 1171 O O . ALA A 1 151 ? -7.419 3.809 7.354 1.00 96.19 151 ALA A O 1
ATOM 1172 N N . ILE A 1 152 ? -5.738 5.255 7.024 1.00 95.56 152 ILE A N 1
ATOM 1173 C CA . ILE A 1 152 ? -5.492 5.490 8.455 1.00 95.56 152 ILE A CA 1
ATOM 1174 C C . ILE A 1 152 ? -6.712 6.146 9.114 1.00 95.56 152 ILE A C 1
ATOM 1176 O O . ILE A 1 152 ? -7.157 5.673 10.160 1.00 95.56 152 ILE A O 1
ATOM 1180 N N . GLY A 1 153 ? -7.291 7.186 8.506 1.00 95.00 153 GLY A N 1
ATOM 1181 C CA . GLY A 1 153 ? -8.506 7.830 9.014 1.00 95.00 153 GLY A CA 1
ATOM 1182 C C . GLY A 1 153 ? -9.690 6.862 9.094 1.00 95.00 153 GLY A C 1
ATOM 1183 O O . GLY A 1 153 ? -10.417 6.829 10.087 1.00 95.00 153 GLY A O 1
ATOM 1184 N N . PHE A 1 154 ? -9.852 6.013 8.082 1.00 95.81 154 PHE A N 1
ATOM 1185 C CA . PHE A 1 154 ? -10.879 4.979 8.059 1.00 95.81 154 PHE A CA 1
ATOM 1186 C C . PHE A 1 154 ? -10.669 3.926 9.153 1.00 95.81 154 PHE A C 1
ATOM 1188 O O . PHE A 1 154 ? -11.613 3.579 9.862 1.00 95.81 154 PHE A O 1
ATOM 1195 N N . LEU A 1 155 ? -9.431 3.463 9.351 1.00 95.19 155 LEU A N 1
ATOM 1196 C CA . LEU A 1 155 ? -9.073 2.567 10.453 1.00 95.19 155 LEU A CA 1
ATOM 1197 C C . LEU A 1 155 ? -9.333 3.241 11.811 1.00 95.19 155 LEU A C 1
ATOM 1199 O O . LEU A 1 155 ? -9.791 2.592 12.745 1.00 95.19 155 LEU A O 1
ATOM 1203 N N . GLN A 1 156 ? -9.149 4.552 11.931 1.00 93.31 156 GLN A N 1
ATOM 1204 C CA . GLN A 1 156 ? -9.521 5.313 13.130 1.00 93.31 156 GLN A CA 1
ATOM 1205 C C . GLN A 1 156 ? -11.038 5.515 13.298 1.00 93.31 156 GLN A C 1
ATOM 1207 O O . GLN A 1 156 ? -11.453 6.235 14.206 1.00 93.31 156 GLN A O 1
ATOM 1212 N N . MET A 1 157 ? -11.869 4.885 12.459 1.00 94.25 157 MET A N 1
ATOM 1213 C CA . MET A 1 157 ? -13.327 5.030 12.460 1.00 94.25 157 MET A CA 1
ATOM 1214 C C . MET A 1 157 ? -13.770 6.492 12.292 1.00 94.25 157 MET A C 1
ATOM 1216 O O . MET A 1 157 ? -14.769 6.924 12.876 1.00 94.25 157 MET A O 1
ATOM 1220 N N . LYS A 1 158 ? -13.024 7.261 11.486 1.00 95.12 158 LYS A N 1
ATOM 1221 C CA . LYS A 1 158 ? -13.352 8.646 11.147 1.00 95.12 158 LYS A CA 1
ATOM 1222 C C . LYS A 1 158 ? -14.146 8.750 9.858 1.00 95.12 158 LYS A C 1
ATOM 1224 O O . LYS A 1 158 ? -13.820 8.121 8.848 1.00 95.12 158 LYS A O 1
ATOM 1229 N N . ARG A 1 159 ? -15.165 9.608 9.882 1.00 94.56 159 ARG A N 1
ATOM 1230 C CA . ARG A 1 159 ? -16.084 9.822 8.765 1.00 94.56 159 ARG A CA 1
ATOM 1231 C C . ARG A 1 159 ? -15.375 10.433 7.561 1.00 94.56 159 ARG A C 1
ATOM 1233 O O . ARG A 1 159 ? -15.623 10.001 6.437 1.00 94.56 159 ARG A O 1
ATOM 1240 N N . TRP A 1 160 ? -14.449 11.365 7.792 1.00 95.44 160 TRP A N 1
ATOM 1241 C CA . TRP A 1 160 ? -13.603 11.906 6.725 1.00 95.44 160 TRP A CA 1
ATOM 1242 C C . TRP A 1 160 ? -12.748 10.805 6.081 1.00 95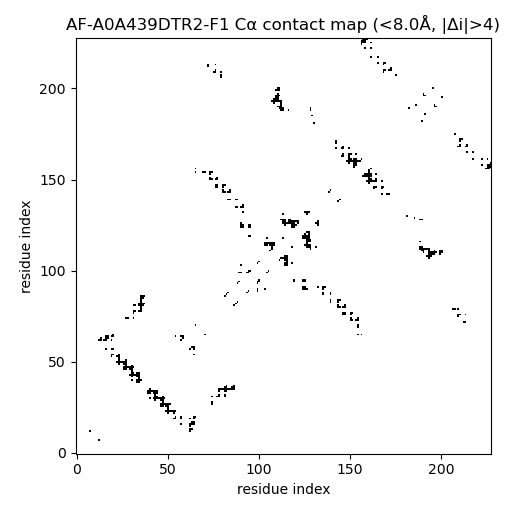.44 160 TRP A C 1
ATOM 1244 O O . TRP A 1 160 ? -12.602 10.781 4.863 1.00 95.44 160 TRP A O 1
ATOM 1254 N N . GLY A 1 161 ? -12.241 9.858 6.878 1.00 95.62 161 GLY A N 1
ATOM 1255 C CA . GLY A 1 161 ? -11.437 8.739 6.394 1.00 95.62 161 GLY A CA 1
ATOM 1256 C C . GLY A 1 161 ? -12.226 7.839 5.448 1.00 95.62 161 GLY A C 1
ATOM 1257 O O . GLY A 1 161 ? -11.757 7.536 4.357 1.00 95.62 161 GLY A O 1
ATOM 1258 N N . HIS A 1 162 ? -13.465 7.490 5.812 1.00 95.69 162 HIS A N 1
ATOM 1259 C CA . HIS A 1 162 ? -14.382 6.748 4.935 1.00 95.69 162 HIS A CA 1
ATOM 1260 C C . HIS A 1 162 ? -14.623 7.464 3.596 1.00 95.69 162 HIS A C 1
ATOM 1262 O O . HIS A 1 162 ? -14.461 6.851 2.541 1.00 95.69 162 HIS A O 1
ATOM 1268 N N . GLN A 1 163 ? -14.927 8.765 3.623 1.00 95.00 163 GLN A N 1
ATOM 1269 C CA . GLN A 1 163 ? -15.170 9.550 2.405 1.00 95.00 163 GLN A CA 1
ATOM 1270 C C . GLN A 1 163 ? -13.939 9.622 1.499 1.00 95.00 163 GLN A C 1
ATOM 1272 O O . GLN A 1 163 ? -14.026 9.356 0.300 1.00 95.00 163 GLN A O 1
ATOM 1277 N N . TRP A 1 164 ? -12.781 9.951 2.069 1.00 96.50 164 TRP A N 1
ATOM 1278 C CA . TRP A 1 164 ? -11.536 10.028 1.312 1.00 96.50 164 TRP A CA 1
ATOM 1279 C C . TRP A 1 164 ? -11.094 8.666 0.789 1.00 96.50 164 TRP A C 1
ATOM 1281 O O . TRP A 1 164 ? -10.474 8.583 -0.270 1.00 96.50 164 TRP A O 1
ATOM 1291 N N . MET A 1 165 ? -11.449 7.581 1.471 1.00 95.81 165 MET A N 1
ATOM 1292 C CA . MET A 1 165 ? -11.140 6.245 0.987 1.00 95.81 165 MET A CA 1
ATOM 1293 C C . MET A 1 165 ? -12.006 5.866 -0.221 1.00 95.81 165 MET A C 1
ATOM 1295 O O . MET A 1 165 ? -11.491 5.245 -1.146 1.00 95.81 165 MET A O 1
ATOM 1299 N N . ILE A 1 166 ? -13.270 6.311 -0.288 1.00 96.06 166 ILE A N 1
ATOM 1300 C CA . ILE A 1 166 ? -14.087 6.195 -1.511 1.00 96.06 166 ILE A CA 1
ATOM 1301 C C . ILE A 1 166 ? -13.419 6.950 -2.666 1.00 96.06 166 ILE A C 1
ATOM 1303 O O . ILE A 1 166 ? -13.213 6.373 -3.734 1.00 96.06 166 ILE A O 1
ATOM 1307 N N . ILE A 1 167 ? -13.041 8.214 -2.440 1.00 96.38 167 ILE A N 1
ATOM 1308 C CA . ILE A 1 167 ? -12.405 9.062 -3.462 1.00 96.38 167 ILE A CA 1
ATOM 1309 C C . ILE A 1 167 ? -11.117 8.408 -3.966 1.00 96.38 167 ILE A C 1
ATOM 1311 O O . ILE A 1 167 ? -10.959 8.179 -5.162 1.00 96.38 167 ILE A O 1
ATOM 1315 N N . THR A 1 168 ? -10.211 8.048 -3.058 1.00 95.50 168 THR A N 1
ATOM 1316 C CA . THR A 1 168 ? -8.911 7.464 -3.418 1.00 95.50 168 THR A CA 1
ATOM 1317 C C . THR A 1 168 ? -9.037 6.071 -4.033 1.00 95.50 168 THR A C 1
ATOM 1319 O O . THR A 1 168 ? -8.173 5.689 -4.818 1.00 95.50 168 THR A O 1
ATOM 1322 N N . CYS A 1 169 ? -10.099 5.307 -3.746 1.00 95.12 169 CYS A N 1
ATOM 1323 C CA . CYS A 1 169 ? -10.390 4.069 -4.474 1.00 95.12 169 CYS A CA 1
ATOM 1324 C C . CYS A 1 169 ? -10.835 4.336 -5.909 1.00 95.12 169 CYS A C 1
ATOM 1326 O O . CYS A 1 169 ? -10.303 3.702 -6.814 1.00 95.12 169 CYS A O 1
ATOM 1328 N N . TRP A 1 170 ? -11.720 5.303 -6.150 1.00 95.94 170 TRP A N 1
ATOM 1329 C CA . TRP A 1 170 ? -12.071 5.685 -7.520 1.00 95.94 170 TRP A CA 1
ATOM 1330 C C . TRP A 1 170 ? -10.876 6.241 -8.298 1.00 95.94 170 TRP A C 1
ATOM 1332 O O . TRP A 1 170 ? -10.679 5.869 -9.452 1.00 95.94 170 TRP A O 1
ATOM 1342 N N . MET A 1 171 ? -10.024 7.048 -7.658 1.00 94.44 171 MET A N 1
ATOM 1343 C CA . MET A 1 171 ? -8.747 7.457 -8.255 1.00 94.44 171 MET A CA 1
ATOM 1344 C C . MET A 1 171 ? -7.869 6.242 -8.577 1.00 94.44 171 MET A C 1
ATOM 1346 O O . MET A 1 171 ? -7.275 6.197 -9.647 1.00 94.44 171 MET A O 1
ATOM 1350 N N . GLY A 1 172 ? -7.838 5.235 -7.698 1.00 92.00 172 GLY A N 1
ATOM 1351 C CA . GLY A 1 172 ? -7.158 3.962 -7.941 1.00 92.00 172 GLY A CA 1
ATOM 1352 C C . GLY A 1 172 ? -7.675 3.222 -9.177 1.00 92.00 172 GLY A C 1
ATOM 1353 O O . GLY A 1 172 ? -6.867 2.733 -9.954 1.00 92.00 172 GLY A O 1
ATOM 1354 N N . VAL A 1 173 ? -8.993 3.199 -9.418 1.00 92.75 173 VAL A N 1
ATOM 1355 C CA . VAL A 1 173 ? -9.570 2.621 -10.650 1.00 92.75 173 VAL A CA 1
ATOM 1356 C C . VAL A 1 173 ? -9.086 3.377 -11.888 1.00 92.75 173 VAL A C 1
ATOM 1358 O O . VAL A 1 173 ? -8.687 2.754 -12.868 1.00 92.75 173 VAL A O 1
ATOM 1361 N N . VAL A 1 174 ? -9.082 4.714 -11.845 1.00 92.56 174 VAL A N 1
ATOM 1362 C CA . VAL A 1 174 ? -8.596 5.542 -12.962 1.00 92.56 174 VAL A CA 1
ATOM 1363 C C . VAL A 1 174 ? -7.114 5.283 -13.233 1.00 92.56 174 VAL A C 1
ATOM 1365 O O . VAL A 1 174 ? -6.738 5.077 -14.385 1.00 92.56 174 VAL A O 1
ATOM 1368 N N . ILE A 1 175 ? -6.290 5.251 -12.181 1.00 91.19 175 ILE A N 1
ATOM 1369 C CA . ILE A 1 175 ? -4.860 4.932 -12.277 1.00 91.19 175 ILE A CA 1
ATOM 1370 C C . ILE A 1 175 ? -4.667 3.549 -12.881 1.00 91.19 175 ILE A C 1
ATOM 1372 O O . ILE A 1 175 ? -3.880 3.418 -13.809 1.00 91.19 175 ILE A O 1
ATOM 1376 N N . TRP A 1 176 ? -5.395 2.544 -12.390 1.00 89.56 176 TRP A N 1
ATOM 1377 C CA . TRP A 1 176 ? -5.293 1.177 -12.886 1.00 89.56 176 TRP A CA 1
ATOM 1378 C C . TRP A 1 176 ? -5.619 1.107 -14.381 1.00 89.56 176 TRP A C 1
ATOM 1380 O O . TRP A 1 176 ? -4.802 0.625 -15.157 1.00 89.56 176 TRP A O 1
ATOM 1390 N N . CYS A 1 177 ? -6.737 1.694 -14.824 1.00 90.81 177 CYS A N 1
ATOM 1391 C CA . CYS A 1 177 ? -7.074 1.757 -16.250 1.00 90.81 177 CYS A CA 1
ATOM 1392 C C . CYS A 1 177 ? -5.964 2.427 -17.073 1.00 90.81 177 CYS A C 1
ATOM 1394 O O . CYS A 1 177 ? -5.583 1.935 -18.134 1.00 90.81 177 CYS A O 1
ATOM 1396 N N . ALA A 1 178 ? -5.439 3.552 -16.590 1.00 90.56 178 ALA A N 1
ATOM 1397 C CA . ALA A 1 178 ? -4.419 4.303 -17.304 1.00 90.56 178 ALA A CA 1
ATOM 1398 C C . ALA A 1 178 ? -3.059 3.576 -17.328 1.00 90.56 178 ALA A C 1
ATOM 1400 O O . ALA A 1 178 ? -2.348 3.634 -18.333 1.00 90.56 178 ALA A O 1
ATOM 1401 N N . TYR A 1 179 ? -2.743 2.817 -16.276 1.00 88.62 179 TYR A N 1
ATOM 1402 C CA . TYR A 1 179 ? -1.582 1.934 -16.213 1.00 88.62 179 TYR A CA 1
ATOM 1403 C C . TYR A 1 179 ? -1.717 0.763 -17.192 1.00 88.62 179 TYR A C 1
ATOM 1405 O O . TYR A 1 179 ? -0.800 0.517 -17.968 1.00 88.62 179 TYR A O 1
ATOM 1413 N N . VAL A 1 180 ? -2.889 0.121 -17.267 1.00 89.31 180 VAL A N 1
ATOM 1414 C CA . VAL A 1 180 ? -3.186 -0.921 -18.268 1.00 89.31 180 VAL A CA 1
ATOM 1415 C C . VAL A 1 180 ? -3.021 -0.383 -19.695 1.00 89.31 180 VAL A C 1
ATOM 1417 O O . VAL A 1 180 ? -2.429 -1.057 -20.543 1.00 89.31 180 VAL A O 1
ATOM 1420 N N . PHE A 1 181 ? -3.479 0.844 -19.975 1.00 91.00 181 PHE A N 1
ATOM 1421 C CA . PHE A 1 181 ? -3.226 1.489 -21.267 1.00 91.00 181 PHE A CA 1
ATOM 1422 C C . PHE A 1 181 ? -1.733 1.715 -21.517 1.00 91.00 181 PHE A C 1
ATOM 1424 O O . PHE A 1 181 ? -1.267 1.398 -22.608 1.00 91.00 181 PHE A O 1
ATOM 1431 N N . ASN A 1 182 ? -0.973 2.203 -20.530 1.00 89.94 182 ASN A N 1
ATOM 1432 C CA . ASN A 1 182 ? 0.476 2.382 -20.666 1.00 89.94 182 ASN A CA 1
ATOM 1433 C C . ASN A 1 182 ? 1.182 1.049 -20.974 1.00 89.94 182 ASN A C 1
ATOM 1435 O O . ASN A 1 182 ? 1.946 0.969 -21.936 1.00 89.94 182 ASN A O 1
ATOM 1439 N N . MET A 1 183 ? 0.838 -0.010 -20.234 1.00 87.88 183 MET A N 1
ATOM 1440 C CA . MET A 1 183 ? 1.355 -1.365 -20.442 1.00 87.88 183 MET A CA 1
ATOM 1441 C C . MET A 1 183 ? 1.045 -1.901 -21.842 1.00 87.88 183 MET A C 1
ATOM 1443 O O . MET A 1 183 ? 1.878 -2.562 -22.456 1.00 87.88 183 MET A O 1
ATOM 1447 N N . THR A 1 184 ? -0.155 -1.618 -22.352 1.00 89.81 184 THR A N 1
ATOM 1448 C CA . THR A 1 184 ? -0.622 -2.129 -23.649 1.00 89.81 184 THR A CA 1
ATOM 1449 C C . THR A 1 184 ? -0.044 -1.337 -24.821 1.00 89.81 184 THR A C 1
ATOM 1451 O O . THR A 1 184 ? 0.371 -1.927 -25.814 1.00 89.81 184 THR A O 1
ATOM 1454 N N . MET A 1 185 ? -0.000 -0.006 -24.720 1.00 92.19 185 MET A N 1
ATOM 1455 C CA . MET A 1 185 ? 0.498 0.867 -25.789 1.00 92.19 185 MET A CA 1
ATOM 1456 C C . MET A 1 185 ? 2.006 0.738 -26.004 1.00 92.19 185 MET A C 1
ATOM 1458 O O . MET A 1 185 ? 2.459 0.896 -27.132 1.00 92.19 185 MET A O 1
ATOM 1462 N N . TYR A 1 186 ? 2.759 0.447 -24.940 1.00 91.56 186 TYR A N 1
ATOM 1463 C CA . TYR A 1 186 ? 4.211 0.262 -24.984 1.00 91.56 186 TYR A CA 1
ATOM 1464 C C . TYR A 1 186 ? 4.615 -1.200 -24.766 1.00 91.56 186 TYR A C 1
ATOM 1466 O O . TYR A 1 186 ? 5.713 -1.472 -24.289 1.00 91.56 186 TYR A O 1
ATOM 1474 N N . ALA A 1 187 ? 3.728 -2.154 -25.067 1.00 91.19 187 ALA A N 1
ATOM 1475 C CA . ALA A 1 187 ? 3.940 -3.580 -24.805 1.00 91.19 187 ALA A CA 1
ATOM 1476 C C . ALA A 1 187 ? 5.238 -4.130 -25.428 1.00 91.19 187 ALA A C 1
ATOM 1478 O O . ALA A 1 187 ? 5.880 -5.009 -24.850 1.00 91.19 187 ALA A O 1
ATOM 1479 N N . ASP A 1 188 ? 5.632 -3.593 -26.582 1.00 90.81 188 ASP A N 1
ATOM 1480 C CA . ASP A 1 188 ? 6.884 -3.892 -27.276 1.00 90.81 188 ASP A CA 1
ATOM 1481 C C . ASP A 1 188 ? 8.118 -3.563 -26.431 1.00 90.81 188 ASP A C 1
ATOM 1483 O O . ASP A 1 188 ? 9.086 -4.316 -26.450 1.00 90.81 188 ASP A O 1
ATOM 1487 N N . VAL A 1 189 ? 8.064 -2.488 -25.646 1.00 91.25 189 VAL A N 1
ATOM 1488 C CA . VAL A 1 189 ? 9.121 -2.120 -24.702 1.00 91.25 189 VAL A CA 1
ATOM 1489 C C . VAL A 1 189 ? 8.918 -2.826 -23.361 1.00 91.25 189 VAL A C 1
ATOM 1491 O O . VAL A 1 189 ? 9.864 -3.419 -22.856 1.00 91.25 189 VAL A O 1
ATOM 1494 N N . ARG A 1 190 ? 7.698 -2.818 -22.797 1.00 90.44 190 ARG A N 1
ATOM 1495 C CA . ARG A 1 190 ? 7.383 -3.340 -21.446 1.00 90.44 190 ARG A CA 1
ATOM 1496 C C . ARG A 1 190 ? 7.661 -4.831 -21.284 1.00 90.44 190 ARG A C 1
ATOM 1498 O O . ARG A 1 190 ? 8.013 -5.264 -20.191 1.00 90.44 190 ARG A O 1
ATOM 1505 N N . TYR A 1 191 ? 7.508 -5.614 -22.348 1.00 91.38 191 TYR A N 1
ATOM 1506 C CA . TYR A 1 191 ? 7.676 -7.069 -22.296 1.00 91.38 191 TYR A CA 1
ATOM 1507 C C . TYR A 1 191 ? 8.929 -7.572 -23.022 1.00 91.38 191 TYR A C 1
ATOM 1509 O O . TYR A 1 191 ? 9.199 -8.775 -23.008 1.00 91.38 191 TYR A O 1
ATOM 1517 N N . ALA A 1 192 ? 9.720 -6.686 -23.636 1.00 89.50 192 ALA A N 1
ATOM 1518 C CA . ALA A 1 192 ? 10.957 -7.079 -24.299 1.00 89.50 192 ALA A CA 1
ATOM 1519 C C . ALA A 1 192 ? 12.024 -7.519 -23.289 1.00 89.50 192 ALA A C 1
ATOM 1521 O O . ALA A 1 192 ? 12.387 -6.783 -22.375 1.00 89.50 192 ALA A O 1
ATOM 1522 N N . GLY A 1 193 ? 12.565 -8.724 -23.488 1.00 85.88 193 GLY A N 1
ATOM 1523 C CA . GLY A 1 193 ? 13.662 -9.250 -22.668 1.00 85.88 193 GLY A CA 1
ATOM 1524 C C . GLY A 1 193 ? 13.271 -9.618 -21.233 1.00 85.88 193 GLY A C 1
ATOM 1525 O O . GLY A 1 193 ? 14.157 -9.838 -20.414 1.00 85.88 193 GLY A O 1
ATOM 1526 N N . VAL A 1 194 ? 11.972 -9.697 -20.931 1.00 91.62 194 VAL A N 1
ATOM 1527 C CA . VAL A 1 194 ? 11.440 -10.067 -19.613 1.00 91.62 194 VAL A CA 1
ATOM 1528 C C . VAL A 1 194 ? 11.224 -11.585 -19.520 1.00 91.62 194 VAL A C 1
ATOM 1530 O O . VAL A 1 194 ? 10.722 -12.191 -20.468 1.00 91.62 194 VAL A O 1
ATOM 1533 N N . LEU A 1 195 ? 11.553 -12.218 -18.383 1.00 91.50 195 LEU A N 1
ATOM 1534 C CA . LEU A 1 195 ? 11.380 -13.674 -18.193 1.00 91.50 195 LEU A CA 1
ATOM 1535 C C . LEU A 1 195 ? 9.911 -14.117 -18.194 1.00 91.50 195 LEU A C 1
ATOM 1537 O O . LEU A 1 195 ? 9.564 -15.123 -18.813 1.00 91.50 195 LEU A O 1
ATOM 1541 N N . PHE A 1 196 ? 9.062 -13.399 -17.459 1.00 90.50 196 PHE A N 1
ATOM 1542 C CA . PHE A 1 196 ? 7.648 -13.715 -17.288 1.00 90.50 196 PHE A CA 1
ATOM 1543 C C . PHE A 1 196 ? 6.823 -12.503 -17.729 1.00 90.50 196 PHE A C 1
ATOM 1545 O O . PHE A 1 196 ? 6.417 -11.730 -16.872 1.00 90.50 196 PHE A O 1
ATOM 1552 N N . PRO A 1 197 ? 6.575 -12.311 -19.038 1.00 86.00 197 PRO A N 1
ATOM 1553 C CA . PRO A 1 197 ? 5.964 -11.090 -19.563 1.00 86.00 197 PRO A CA 1
ATOM 1554 C C . PRO A 1 197 ? 4.500 -10.943 -19.101 1.00 86.00 197 PRO A C 1
ATOM 1556 O O . PRO A 1 197 ? 4.228 -10.619 -17.951 1.00 86.00 197 PRO A O 1
ATOM 1559 N N . VAL A 1 198 ? 3.511 -11.233 -19.947 1.00 85.38 198 VAL A N 1
ATOM 1560 C CA . VAL A 1 198 ? 2.095 -10.987 -19.609 1.00 85.38 198 VAL A CA 1
ATOM 1561 C C . VAL A 1 198 ? 1.662 -11.716 -18.327 1.00 85.38 198 VAL A C 1
ATOM 1563 O O . VAL A 1 198 ? 0.961 -11.149 -17.496 1.00 85.38 198 VAL A O 1
ATOM 1566 N N . ILE A 1 199 ? 2.106 -12.963 -18.133 1.00 87.44 199 ILE A N 1
ATOM 1567 C CA . ILE A 1 199 ? 1.755 -13.757 -16.944 1.00 87.44 199 ILE A CA 1
ATOM 1568 C C . ILE A 1 199 ? 2.347 -13.141 -15.676 1.00 87.44 199 ILE A C 1
ATOM 1570 O O . ILE A 1 199 ? 1.658 -13.039 -14.663 1.00 87.44 199 ILE A O 1
ATOM 1574 N N . GLY A 1 200 ? 3.618 -12.746 -15.720 1.00 83.69 200 GLY A N 1
ATOM 1575 C CA . GLY A 1 200 ? 4.292 -12.189 -14.560 1.00 83.69 200 GLY A CA 1
ATOM 1576 C C . GLY A 1 200 ? 3.728 -10.826 -14.176 1.00 83.69 200 GLY A C 1
ATOM 1577 O O . GLY A 1 200 ? 3.494 -10.582 -12.992 1.00 83.69 200 GLY A O 1
ATOM 1578 N N . TRP A 1 201 ? 3.410 -9.998 -15.174 1.00 82.50 201 TRP A N 1
ATOM 1579 C CA . TRP A 1 201 ? 2.694 -8.749 -14.958 1.00 82.50 201 TRP A CA 1
ATOM 1580 C C . TRP A 1 201 ? 1.350 -8.984 -14.264 1.00 82.50 201 TRP A C 1
ATOM 1582 O O . TRP A 1 201 ? 1.135 -8.409 -13.208 1.00 82.50 201 TRP A O 1
ATOM 1592 N N . TRP A 1 202 ? 0.493 -9.896 -14.740 1.00 83.81 202 TRP A N 1
ATOM 1593 C CA . TRP A 1 202 ? -0.800 -10.169 -14.086 1.00 83.81 202 TRP A CA 1
ATOM 1594 C C . TRP A 1 202 ? -0.682 -10.737 -12.664 1.00 83.81 202 TRP A C 1
ATOM 1596 O O . TRP A 1 202 ? -1.495 -10.395 -11.805 1.00 83.81 202 TRP A O 1
ATOM 1606 N N . ILE A 1 203 ? 0.315 -11.588 -12.391 1.00 80.81 203 ILE A N 1
ATOM 1607 C CA . ILE A 1 203 ? 0.561 -12.123 -11.037 1.00 80.81 203 ILE A CA 1
ATOM 1608 C C . ILE A 1 203 ? 0.861 -10.993 -10.047 1.00 80.81 203 ILE A C 1
ATOM 1610 O O . ILE A 1 203 ? 0.492 -11.087 -8.877 1.00 80.81 203 ILE A O 1
ATOM 1614 N N . TYR A 1 204 ? 1.525 -9.936 -10.507 1.00 73.38 204 TYR A N 1
ATOM 1615 C CA . TYR A 1 204 ? 1.816 -8.764 -9.693 1.00 73.38 204 TYR A CA 1
ATOM 1616 C C . TYR A 1 204 ? 0.666 -7.747 -9.702 1.00 73.38 204 TYR A C 1
ATOM 1618 O O . TYR A 1 204 ? 0.275 -7.233 -8.655 1.00 73.38 204 TYR A O 1
ATOM 1626 N N . ASP A 1 205 ? 0.070 -7.495 -10.865 1.00 73.56 205 ASP A N 1
ATOM 1627 C CA . ASP A 1 205 ? -0.964 -6.479 -11.053 1.00 73.56 205 ASP A CA 1
ATOM 1628 C C . ASP A 1 205 ? -2.264 -6.827 -10.311 1.00 73.56 205 ASP A C 1
ATOM 1630 O O . ASP A 1 205 ? -3.033 -5.948 -9.927 1.00 73.56 205 ASP A O 1
ATOM 1634 N N . ILE A 1 206 ? -2.474 -8.109 -9.981 1.00 67.94 206 ILE A N 1
ATOM 1635 C CA . ILE A 1 206 ? -3.591 -8.542 -9.134 1.00 67.94 206 ILE A CA 1
ATOM 1636 C C . ILE A 1 206 ? -3.619 -7.820 -7.777 1.00 67.94 206 ILE A C 1
ATOM 1638 O O . ILE A 1 206 ? -4.684 -7.687 -7.183 1.00 67.94 206 ILE A O 1
ATOM 1642 N N . PHE A 1 207 ? -2.488 -7.307 -7.278 1.00 61.72 207 PHE A N 1
ATOM 1643 C CA . PHE A 1 207 ? -2.457 -6.527 -6.038 1.00 61.72 207 PHE A CA 1
ATOM 1644 C C . PHE A 1 207 ? -3.006 -5.101 -6.205 1.00 61.72 207 PHE A C 1
ATOM 1646 O O . PHE A 1 207 ? -3.440 -4.510 -5.218 1.00 61.72 207 PHE A O 1
ATOM 1653 N N . TYR A 1 208 ? -3.104 -4.581 -7.431 1.00 67.94 208 TYR A N 1
ATOM 1654 C CA . TYR A 1 208 ? -3.712 -3.281 -7.733 1.00 67.94 208 TYR A CA 1
ATOM 1655 C C . TYR A 1 208 ? -5.241 -3.333 -7.794 1.00 67.94 208 TYR A C 1
ATOM 1657 O O . TYR A 1 208 ? -5.895 -2.295 -7.917 1.00 67.94 208 TYR A O 1
ATOM 1665 N N . ILE A 1 209 ? -5.852 -4.514 -7.626 1.00 74.12 209 ILE A N 1
ATOM 1666 C CA . ILE A 1 209 ? -7.313 -4.653 -7.654 1.00 74.12 209 ILE A CA 1
ATOM 1667 C C . ILE A 1 209 ? -7.997 -4.212 -6.352 1.00 74.12 209 ILE A C 1
ATOM 1669 O O . ILE A 1 209 ? -9.219 -4.326 -6.223 1.00 74.12 209 ILE A O 1
ATOM 1673 N N . THR A 1 210 ? -7.247 -3.707 -5.367 1.00 88.50 210 THR A N 1
ATOM 1674 C CA . THR A 1 210 ? -7.813 -3.277 -4.080 1.00 88.50 210 THR A CA 1
ATOM 1675 C C . THR A 1 210 ? -8.999 -2.312 -4.203 1.00 88.50 210 THR A C 1
ATOM 1677 O O . THR A 1 210 ? -9.934 -2.477 -3.413 1.00 88.50 210 THR A O 1
ATOM 1680 N N . PRO A 1 211 ? -9.080 -1.372 -5.176 1.00 90.69 211 PRO A N 1
ATOM 1681 C CA . PRO A 1 211 ? -10.284 -0.568 -5.358 1.00 90.69 211 PRO A CA 1
ATOM 1682 C C . PRO A 1 211 ? -11.531 -1.401 -5.658 1.00 90.69 211 PRO A C 1
ATOM 1684 O O . PRO A 1 211 ? -12.592 -1.104 -5.118 1.00 90.69 211 PRO A O 1
ATOM 1687 N N . PHE A 1 212 ? -11.414 -2.467 -6.452 1.00 88.75 212 PHE A N 1
ATOM 1688 C CA . PHE A 1 212 ? -12.546 -3.320 -6.826 1.00 88.75 212 PHE A CA 1
ATOM 1689 C C . PHE A 1 212 ? -13.078 -4.139 -5.644 1.00 88.75 212 PHE A C 1
ATOM 1691 O O . PHE A 1 212 ? -14.260 -4.471 -5.613 1.00 88.75 212 PHE A O 1
ATOM 1698 N N . LEU A 1 213 ? -12.235 -4.412 -4.642 1.00 90.44 213 LEU A N 1
ATOM 1699 C CA . LEU A 1 213 ? -12.648 -5.046 -3.386 1.00 90.44 213 LEU A CA 1
ATOM 1700 C C . LEU A 1 213 ? -13.193 -4.028 -2.374 1.00 90.44 213 LEU A C 1
ATOM 1702 O O . LEU A 1 213 ? -14.173 -4.298 -1.681 1.00 90.44 213 LEU A O 1
ATOM 1706 N N . ALA A 1 214 ? -12.572 -2.850 -2.287 1.00 93.44 214 ALA A N 1
ATOM 1707 C CA . ALA A 1 214 ? -12.942 -1.828 -1.317 1.00 93.44 214 ALA A CA 1
ATOM 1708 C C . ALA A 1 214 ? -14.237 -1.098 -1.705 1.00 93.44 214 ALA A C 1
ATOM 1710 O O . ALA A 1 214 ? -15.123 -0.962 -0.865 1.0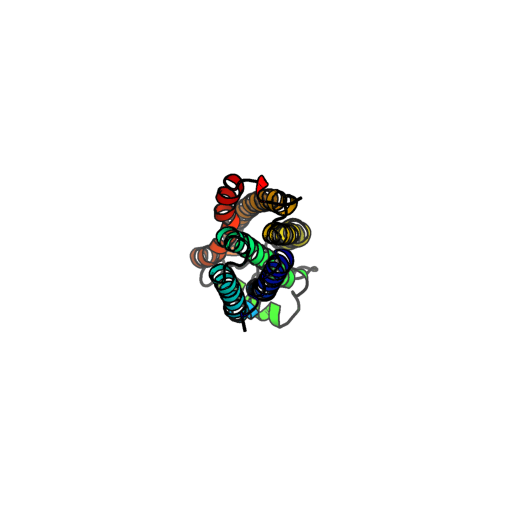0 93.44 214 ALA A O 1
ATOM 1711 N N . ILE A 1 215 ? -14.390 -0.660 -2.960 1.00 95.00 215 ILE A N 1
ATOM 1712 C CA . ILE A 1 215 ? -15.525 0.164 -3.415 1.00 95.00 215 ILE A CA 1
ATOM 1713 C C . ILE A 1 215 ? -16.882 -0.448 -3.037 1.00 95.00 215 ILE A C 1
ATOM 1715 O O . ILE A 1 215 ? -17.668 0.277 -2.418 1.00 95.00 215 ILE A O 1
ATOM 1719 N N . PRO A 1 216 ? -17.176 -1.737 -3.319 1.00 94.56 216 PRO A N 1
ATOM 1720 C CA . PRO A 1 216 ? -18.456 -2.332 -2.942 1.00 94.56 216 PRO A CA 1
ATOM 1721 C C . PRO A 1 216 ? -18.708 -2.244 -1.435 1.00 94.56 216 PRO A C 1
ATOM 1723 O O . PRO A 1 216 ? -19.758 -1.773 -1.004 1.00 94.56 216 PRO A O 1
ATOM 1726 N N . TYR A 1 217 ? -17.712 -2.603 -0.620 1.00 93.62 217 TYR A N 1
ATOM 1727 C CA . TYR A 1 217 ? -17.827 -2.516 0.833 1.00 93.62 217 TYR A CA 1
ATOM 1728 C C . TYR A 1 217 ? -18.102 -1.074 1.293 1.00 93.62 217 TYR A C 1
ATOM 1730 O O . TYR A 1 217 ? -19.017 -0.829 2.080 1.00 93.62 217 TYR A O 1
ATOM 1738 N N . LEU A 1 218 ? -17.372 -0.097 0.753 1.00 94.19 218 LEU A N 1
ATOM 1739 C CA . LEU A 1 218 ? -17.490 1.302 1.166 1.00 94.19 218 LEU A CA 1
ATOM 1740 C C . LEU A 1 218 ? -18.822 1.955 0.826 1.00 94.19 218 LEU A C 1
ATOM 1742 O O . LEU A 1 218 ? -19.221 2.871 1.544 1.00 94.19 218 LEU A O 1
ATOM 1746 N N . HIS A 1 219 ? -19.508 1.480 -0.211 1.00 94.50 219 HIS A N 1
ATOM 1747 C CA . HIS A 1 219 ? -20.844 1.964 -0.563 1.00 94.50 219 HIS A CA 1
ATOM 1748 C C . HIS A 1 219 ? -21.962 1.230 0.189 1.00 94.50 219 HIS A C 1
ATOM 1750 O O . HIS A 1 219 ? -23.087 1.716 0.218 1.00 94.50 219 HIS A O 1
ATOM 1756 N N . THR A 1 220 ? -21.668 0.086 0.816 1.00 91.75 220 THR A N 1
ATOM 1757 C CA . THR A 1 220 ? -22.653 -0.681 1.607 1.00 91.75 220 THR A CA 1
ATOM 1758 C C . THR A 1 220 ? -22.613 -0.372 3.101 1.00 91.75 220 THR A C 1
ATOM 1760 O O . THR A 1 220 ? -23.609 -0.561 3.797 1.00 91.75 220 THR A O 1
ATOM 1763 N N . VAL A 1 221 ? -21.477 0.098 3.622 1.00 89.62 221 VAL A N 1
ATOM 1764 C CA . VAL A 1 221 ? -21.329 0.386 5.051 1.00 89.62 221 VAL A CA 1
ATOM 1765 C C . VAL A 1 221 ? -22.109 1.647 5.449 1.00 89.62 221 VAL A C 1
ATOM 1767 O O . VAL A 1 221 ? -21.988 2.690 4.806 1.00 89.62 221 VAL A O 1
ATOM 1770 N N . ASN A 1 222 ? -22.890 1.578 6.535 1.00 86.75 222 ASN A N 1
ATOM 1771 C CA . ASN A 1 222 ? -23.573 2.760 7.067 1.00 86.75 222 ASN A CA 1
ATOM 1772 C C . ASN A 1 222 ? -22.529 3.770 7.571 1.00 86.75 222 ASN A C 1
ATOM 1774 O O . ASN A 1 222 ? -21.735 3.465 8.458 1.00 86.75 222 AS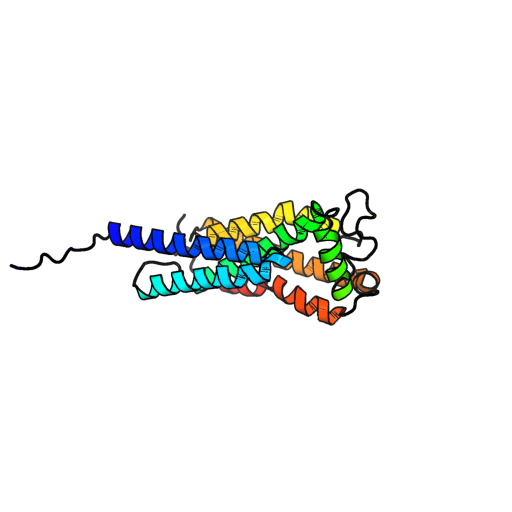N A O 1
ATOM 1778 N N . ARG A 1 223 ? -22.551 4.989 7.029 1.00 81.38 223 ARG A N 1
ATOM 1779 C CA . ARG A 1 223 ? -21.626 6.074 7.380 1.00 81.38 223 ARG A CA 1
ATOM 1780 C C . ARG A 1 223 ? -21.778 6.564 8.830 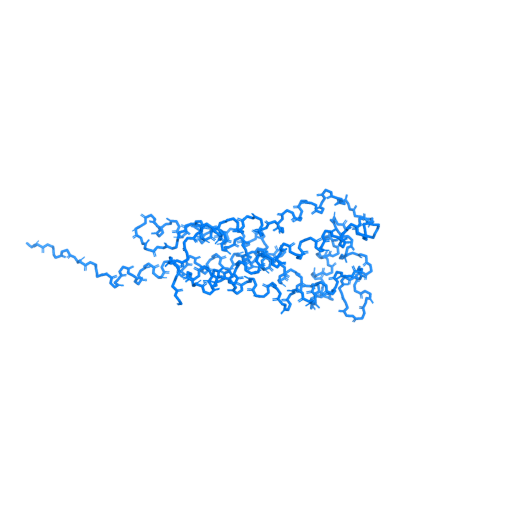1.00 81.38 223 ARG A C 1
ATOM 1782 O O . ARG A 1 223 ? -20.850 7.165 9.368 1.00 81.38 223 ARG A O 1
ATOM 1789 N N . GLU A 1 224 ? -22.910 6.302 9.475 1.00 82.62 224 GLU A N 1
ATOM 1790 C CA . GLU A 1 224 ? -23.190 6.723 10.856 1.00 82.62 224 GLU A CA 1
ATOM 1791 C C . GLU A 1 224 ? -22.365 5.971 11.904 1.00 82.62 224 GLU A C 1
ATOM 1793 O O . GLU A 1 224 ? -22.176 6.482 13.004 1.00 82.62 224 GLU A O 1
ATOM 1798 N N . ILE A 1 225 ? -21.800 4.806 11.563 1.00 85.00 225 ILE A N 1
ATOM 1799 C CA . ILE A 1 225 ? -20.893 4.081 12.469 1.00 85.00 225 ILE A CA 1
ATOM 1800 C C . ILE A 1 225 ? -19.544 4.798 12.642 1.00 85.00 225 ILE A C 1
ATOM 1802 O O . ILE A 1 225 ? -18.752 4.428 13.508 1.00 85.00 225 ILE A O 1
ATOM 1806 N N . PHE A 1 226 ? -19.255 5.784 11.787 1.00 87.38 226 PHE A N 1
ATOM 1807 C CA . PHE A 1 226 ? -18.033 6.572 11.828 1.00 87.38 226 PHE A CA 1
ATOM 1808 C C . PHE A 1 226 ? -18.264 7.865 12.608 1.00 87.38 226 PHE A C 1
ATOM 1810 O O . PHE A 1 226 ? -19.207 8.614 12.336 1.00 87.38 226 PHE A O 1
ATOM 1817 N N . SER A 1 227 ? -17.350 8.133 13.539 1.00 87.75 227 SER A N 1
ATOM 1818 C CA . SER A 1 227 ? -17.296 9.395 14.279 1.00 87.75 227 SER A CA 1
ATOM 1819 C C . SER A 1 227 ? -16.802 10.532 13.385 1.00 87.75 227 SER A C 1
ATOM 1821 O O . SER A 1 227 ? -16.008 10.290 12.470 1.00 87.75 227 SER A O 1
ATOM 1823 N N . ASP A 1 228 ? -17.245 11.757 13.661 1.00 75.94 228 ASP A N 1
ATOM 1824 C CA . ASP A 1 228 ? -16.706 12.956 13.008 1.00 75.94 228 ASP A CA 1
ATOM 1825 C C . ASP A 1 228 ? -15.229 13.202 13.382 1.00 75.94 228 ASP A C 1
ATOM 1827 O O . ASP A 1 228 ? -14.814 12.924 14.540 1.00 75.94 228 ASP A O 1
#

Secondary structure (DSSP, 8-state):
---------HHHHHHHHHHHHHHHHHHHHHHHHHHHSTTTHHHHHHHHHHHHHHHHHHHHTT--PPPHHHHHHHHHHHHHHHIIIIIHHHHHTSTTSHHHHHHHHHHHHHH-GGGTTTTT-STT-S--STTHHHHHHHHIIIIIHHHHHHHHHHHTTBHHHHHHHHHHHHHHHHHHHHHHHHHHHTHHHHTTT-SS-HHHHHHHHGGGGHHHHHHHHHHHS-GGGSB-

Solvent-accessible surface area (backbone atoms only — not comparable to full-atom values): 11373 Å² total; per-residue (Å²): 136,81,80,78,76,79,77,78,48,72,65,56,51,53,50,52,17,51,52,46,45,52,55,16,47,54,30,31,51,52,8,29,50,27,43,7,29,70,85,51,19,76,62,8,50,61,40,23,51,52,10,54,50,45,42,53,50,38,47,74,70,71,36,79,54,81,58,66,68,55,51,52,49,25,49,51,44,28,24,48,16,25,31,51,32,54,39,42,38,34,38,65,72,35,35,86,38,71,67,36,52,52,50,43,27,52,46,7,37,39,30,33,14,41,38,40,47,61,48,49,68,47,96,78,40,15,41,51,38,88,62,53,46,58,49,48,56,52,38,34,78,47,52,23,52,50,26,32,52,12,19,52,30,34,62,69,40,25,37,66,11,49,53,42,37,53,51,40,26,54,51,43,50,53,49,49,55,52,48,52,47,50,50,62,77,41,34,76,58,35,38,49,86,25,77,30,29,76,68,37,36,50,72,56,50,60,64,70,45,47,31,75,63,40,50,62,53,65,76,68,53,70,66,81,81,29,44,127

Radius of gyration: 20.94 Å; Cα contacts (8 Å, |Δi|>4): 322; chains: 1; bounding box: 46×27×82 Å

Sequence (228 aa):
MSATATTVSLEDHHEESRLAQRRADKWMIVGAALMGMWAPGIIGFPIFMRGVWLQRQAARAGLSVRPMIVTLIGYLVLIDGFLNSLGWALDLIGNHTLINRVLMIGWGHMFDAAYFWHYNEPWVGGSAVPGEKAYVAGLILTVFAMRCAAAIGFLQMKRWGHQWMIITCWMGVVIWCAYVFNMTMYADVRYAGVLFPVIGWWIYDIFYITPFLAIPYLHTVNREIFSD

Mean predicted aligned error: 5.93 Å

pLDDT: mean 88.51, std 8.8, range [42.34, 97.06]

Nearest PDB structures (foldseek):
  6oht-assembly1_A  TM=6.732E-01  e=1.871E+00  Homo sapiens

Foldseek 3Di:
DDPPPPPQDPVNLQVVLVVLQVVLVVQQLQLLLLCLDDPSNVVSVVSNVVSVVSQVVCVVVVRPYDDVVLVVLLSLLLSLLSVLQVVLVCQQPVQPPPVSLCRQLVLLQAEWVQQNPCAQVDPRGGGPQPPPNVCSVVCNVPQSVLSNVLSVCSNVLALSSLVSNLVSLVVLVVSLVVVVVSCVVVVVNTQPNHNQYPNSNCVVCVSSCSSVVNNVVSVPDDSVSGDD